Protein AF-0000000084754420 (afdb_homodimer)

Organism: Allomuricauda ruestringensis (strain DSM 13258 / CIP 107369 / LMG 19739 / B1) (NCBI:txid886377)

InterPro domains:
  IPR006660 Arsenate reductase-like [PS51353] (10-131)
  IPR036249 Thioredoxin-like superfamily [SSF52833] (11-112)

Nearest PDB structures (foldseek):
  3f0i-assembly2_B  TM=8.422E-01  e=2.742E-07  Vibrio cholerae
  3rdw-assembly2_B  TM=8.468E-01  e=1.354E-06  Yersinia pestis CO92
  1sd8-assembly1_A  TM=8.462E-01  e=4.485E-06  Escherichia coli
  6gho-assembly1_A  TM=7.754E-01  e=9.325E-06  Bacillus subtilis subsp. subtilis str. 168
  7f75-assembly1_G  TM=7.991E-01  e=1.390E-05  Bacillus subtilis

Sequence (262 aa):
MGVISTNKREIKLFYNAETSVGMQTLAYLKASKKKILDVDLSKTKVTGTQWTELAKRLEKPIKELINIEHPDFMKEYGKTHDLHGDEDWLKVLVNNPKVVTQPILVNGDKVIQIDTPSRVMSFLEEEEDQNMGVISTNKREIKLFYNAETSVGMQTLAYLKASKKKILDVDLSKTKVTGTQWTELAKRLEKPIKELINIEHPDFMKEYGKTHDLHGDEDWLKVLVNNPKVVTQPILVNGDKVIQIDTPSRVMSFLEEEEDQN

Secondary structure (DSSP, 8-state):
--SS---TTEEEEEE-TTSHHHHHHHHHHHHTT-EEEEEETTT----HHHHHHHHHHHT--GGGGB-TTSHHHHHHH-TT----SHHHHHHHHHH-GGGBSS-EEEETTEEEE-SSHHHHHHHHHHHHHH-/--SS---TTEEEEEE-TTSHHHHHHHHHHHHTT-EEEEEETTT----HHHHHHHHHHHT--GGGGB-TTSHHHHHHH-TT----SHHHHHHHHHH-GGGBSS-EEEETTEEEE-SSHHHHHHHHHHHHHH-

pLDDT: mean 92.89, std 7.42, range [57.25, 98.81]

Foldseek 3Di:
DAPDDADQQEKEKEAAPVDPQRVLLVVVVVVLVGHYHYDHLQPDFDALSNLVVLCVLAVHQLQLQFQCPPPVNCVVQNPPGPQDDSVSSSVCCRVRVNRGDFMWMDRPSDIDGGPHSVVSVVVSVVSVVVD/DAPDDADLQEKEKEAAPVDPQRVLLVVVVVVLVGHYHYDHLQPDFDALSNLVVLCVLAVHQLQLQFQCPPPVNCVVQNPPGPQDDSVSSSVCCRVRVNRGDFMWMDRHSDIDGGPHSVVSVVVSVVSVVVD

Radius of gyration: 18.5 Å; Cα contacts (8 Å, |Δi|>4): 438; chains: 2; bounding box: 47×47×41 Å

Structure (mmCIF, N/CA/C/O backbone):
data_AF-0000000084754420-model_v1
#
loop_
_entity.id
_entity.type
_entity.pdbx_description
1 polymer 'Arsenate reductase like protein'
#
loop_
_atom_site.group_PDB
_atom_site.id
_atom_site.type_symbol
_atom_site.label_atom_id
_atom_site.label_alt_id
_atom_site.label_comp_id
_atom_site.label_asym_id
_atom_site.label_entity_id
_atom_site.label_seq_id
_atom_site.pdbx_PDB_ins_code
_atom_site.Cartn_x
_atom_site.Cartn_y
_atom_site.Cartn_z
_atom_site.occupancy
_atom_site.B_iso_or_equiv
_atom_site.auth_seq_id
_atom_site.auth_comp_id
_atom_site.auth_asym_id
_atom_site.auth_atom_id
_atom_site.pdbx_PDB_model_num
ATOM 1 N N . MET A 1 1 ? -14.797 23.531 -6.527 1 57.25 1 MET A N 1
ATOM 2 C CA . MET A 1 1 ? -13.727 23.688 -5.555 1 57.25 1 MET A CA 1
ATOM 3 C C . MET A 1 1 ? -13.734 22.547 -4.543 1 57.25 1 MET A C 1
ATOM 5 O O . MET A 1 1 ? -14.797 22.016 -4.211 1 57.25 1 MET A O 1
ATOM 9 N N . GLY A 1 2 ? -12.688 21.719 -4.387 1 66.25 2 GLY A N 1
ATOM 10 C CA . GLY A 1 2 ? -12.742 20.609 -3.463 1 66.25 2 GLY A CA 1
ATOM 11 C C . GLY A 1 2 ? -12.938 21.031 -2.02 1 66.25 2 GLY A C 1
ATOM 12 O O . GLY A 1 2 ? -12.805 22.219 -1.692 1 66.25 2 GLY A O 1
ATOM 13 N N . VAL A 1 3 ? -13.617 20.188 -1.189 1 84.56 3 VAL A N 1
ATOM 14 C CA . VAL A 1 3 ? -13.945 20.484 0.203 1 84.56 3 VAL A CA 1
ATOM 15 C C . VAL A 1 3 ? -12.672 20.422 1.054 1 84.56 3 VAL A C 1
ATOM 17 O O . VAL A 1 3 ? -12.648 20.938 2.174 1 84.56 3 VAL A O 1
ATOM 20 N N . ILE A 1 4 ? -11.602 19.828 0.488 1 86.56 4 ILE A N 1
ATOM 21 C CA . ILE A 1 4 ? -10.328 19.812 1.196 1 86.56 4 ILE A CA 1
ATOM 22 C C . ILE A 1 4 ? -9.5 21.031 0.788 1 86.56 4 ILE A C 1
ATOM 24 O O . ILE A 1 4 ? -9.219 21.234 -0.397 1 86.56 4 ILE A O 1
ATOM 28 N N . SER A 1 5 ? -9.188 21.891 1.741 1 85.75 5 SER A N 1
ATOM 29 C CA . SER A 1 5 ? -8.367 23.062 1.44 1 85.75 5 SER A CA 1
ATOM 30 C C . SER A 1 5 ? -6.961 22.641 1.014 1 85.75 5 SER A C 1
ATOM 32 O O . SER A 1 5 ? -6.281 21.906 1.723 1 85.75 5 SER A O 1
ATOM 34 N N . THR A 1 6 ? -6.629 23.062 -0.201 1 83.44 6 THR A N 1
ATOM 35 C CA . THR A 1 6 ? -5.301 22.703 -0.684 1 83.44 6 THR A CA 1
ATOM 36 C C . THR A 1 6 ? -4.469 23.953 -0.958 1 83.44 6 THR A C 1
ATOM 38 O O . THR A 1 6 ? -5.012 25 -1.315 1 83.44 6 THR A O 1
ATOM 41 N N . ASN A 1 7 ? -3.238 23.938 -0.479 1 79.31 7 ASN A N 1
ATOM 42 C CA . ASN A 1 7 ? -2.205 24.938 -0.731 1 79.31 7 ASN A CA 1
ATOM 43 C C . ASN A 1 7 ? -0.89 24.281 -1.154 1 79.31 7 ASN A C 1
ATOM 45 O O . ASN A 1 7 ? -0.451 23.312 -0.544 1 79.31 7 ASN A O 1
ATOM 49 N N . LYS A 1 8 ? -0.282 24.734 -2.209 1 79.62 8 LYS A N 1
ATOM 50 C CA . LYS A 1 8 ? 0.945 24.141 -2.721 1 79.62 8 LYS A CA 1
ATOM 51 C C . LYS A 1 8 ? 2.094 24.297 -1.731 1 79.62 8 LYS A C 1
ATOM 53 O O . LYS A 1 8 ? 3.084 23.562 -1.792 1 79.62 8 LYS A O 1
ATOM 58 N N . ARG A 1 9 ? 1.941 25.109 -0.773 1 84.56 9 ARG A N 1
ATOM 59 C CA . ARG A 1 9 ? 3.027 25.406 0.159 1 84.56 9 ARG A CA 1
ATOM 60 C C . ARG A 1 9 ? 2.902 24.562 1.423 1 84.56 9 ARG A C 1
ATOM 62 O O . ARG A 1 9 ? 3.76 24.625 2.307 1 84.56 9 ARG A O 1
ATOM 69 N N . GLU A 1 10 ? 1.79 23.766 1.444 1 92.44 10 GLU A N 1
ATOM 70 C CA . GLU A 1 10 ? 1.538 22.922 2.607 1 92.44 10 GLU A CA 1
ATOM 71 C C . GLU A 1 10 ? 1.174 21.5 2.189 1 92.44 10 GLU A C 1
ATOM 73 O O . GLU A 1 10 ? 0.543 21.297 1.15 1 92.44 10 GLU A O 1
ATOM 78 N N . ILE A 1 11 ? 1.601 20.609 3.002 1 95.38 11 ILE A N 1
ATOM 79 C CA . ILE A 1 11 ? 1.24 19.219 2.793 1 95.38 11 ILE A CA 1
ATOM 80 C C . ILE A 1 11 ? 0.234 18.781 3.855 1 95.38 11 ILE A C 1
ATOM 82 O O . ILE A 1 11 ? 0.465 18.953 5.051 1 95.38 11 ILE A O 1
ATOM 86 N N . LYS A 1 12 ? -0.885 18.297 3.436 1 96.81 12 LYS A N 1
ATOM 87 C CA . LYS A 1 12 ? -1.846 17.703 4.355 1 96.81 12 LYS A CA 1
ATOM 88 C C . LYS A 1 12 ? -1.672 16.188 4.426 1 96.81 12 LYS A C 1
ATOM 90 O O . LYS A 1 12 ? -1.541 15.516 3.395 1 96.81 1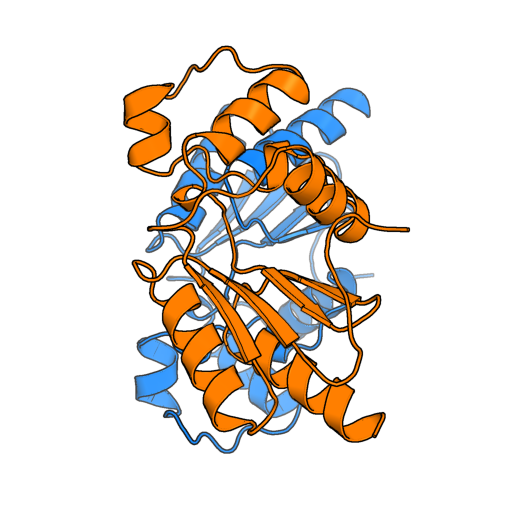2 LYS A O 1
ATOM 95 N N . LEU A 1 13 ? -1.636 15.648 5.672 1 97.94 13 LEU A N 1
ATOM 96 C CA . LEU A 1 13 ? -1.43 14.219 5.891 1 97.94 13 LEU A CA 1
ATOM 97 C C . LEU A 1 13 ? -2.576 13.625 6.699 1 97.94 13 LEU A C 1
ATOM 99 O O . LEU A 1 13 ? -2.865 14.086 7.809 1 97.94 13 LEU A O 1
ATOM 103 N N . PHE A 1 14 ? -3.297 12.648 6.152 1 98.75 14 PHE A N 1
ATOM 104 C CA . PHE A 1 14 ? -4.219 11.781 6.887 1 98.75 14 PHE A CA 1
ATOM 105 C C . PHE A 1 14 ? -3.547 10.469 7.258 1 98.75 14 PHE A C 1
ATOM 107 O O . PHE A 1 14 ? -3.139 9.703 6.383 1 98.75 14 PHE A O 1
ATOM 114 N N . TYR A 1 15 ? -3.395 10.203 8.562 1 98.62 15 TYR A N 1
ATOM 115 C CA . TYR A 1 15 ? -2.623 9.031 8.977 1 98.62 15 TYR A CA 1
ATOM 116 C C . TYR A 1 15 ? -3.164 8.453 10.273 1 98.62 15 TYR A C 1
ATOM 118 O O . TYR A 1 15 ? -4.004 9.07 10.938 1 98.62 15 TYR A O 1
ATOM 126 N N . ASN A 1 16 ? -2.809 7.25 10.516 1 98.19 16 ASN A N 1
ATOM 127 C CA . ASN A 1 16 ? -3.117 6.59 11.781 1 98.19 16 ASN A CA 1
ATOM 128 C C . ASN A 1 16 ? -1.89 6.512 12.688 1 98.19 16 ASN A C 1
ATOM 130 O O . ASN A 1 16 ? -0.945 5.773 12.398 1 98.19 16 ASN A O 1
ATOM 134 N N . ALA A 1 17 ? -1.935 7.203 13.773 1 97.94 17 ALA A N 1
ATOM 135 C CA . ALA A 1 17 ? -0.792 7.336 14.672 1 97.94 17 ALA A CA 1
ATOM 136 C C . ALA A 1 17 ? -0.492 6.012 15.375 1 97.94 17 ALA A C 1
ATOM 138 O O . ALA A 1 17 ? 0.559 5.859 16 1 97.94 17 ALA A O 1
ATOM 139 N N . GLU A 1 18 ? -1.382 5.074 15.203 1 97.06 18 GLU A N 1
ATOM 140 C CA . GLU A 1 18 ? -1.181 3.775 15.836 1 97.06 18 GLU A CA 1
ATOM 141 C C . GLU A 1 18 ? -0.391 2.834 14.93 1 97.06 18 GLU A C 1
ATOM 143 O O . GLU A 1 18 ? -0.055 1.718 15.328 1 97.06 18 GLU A O 1
ATOM 148 N N . THR A 1 19 ? -0.053 3.303 13.758 1 94.38 19 THR A N 1
ATOM 149 C CA . THR A 1 19 ? 0.622 2.443 12.797 1 94.38 19 THR A CA 1
ATOM 150 C C . THR A 1 19 ? 2.049 2.926 12.547 1 94.38 19 THR A C 1
ATOM 152 O O . THR A 1 19 ? 2.309 4.129 12.531 1 94.38 19 THR A O 1
ATOM 155 N N . SER A 1 20 ? 2.941 1.962 12.297 1 91.38 20 SER A N 1
ATOM 156 C CA . SER A 1 20 ? 4.34 2.283 12.031 1 91.38 20 SER A CA 1
ATOM 157 C C . SER A 1 20 ? 4.477 3.125 10.766 1 91.38 20 SER A C 1
ATOM 159 O O . SER A 1 20 ? 5.215 4.109 10.75 1 91.38 20 SER A O 1
ATOM 161 N N . VAL A 1 21 ? 3.762 2.773 9.742 1 92.31 21 VAL A N 1
ATOM 162 C CA . VAL A 1 21 ? 3.879 3.488 8.477 1 92.31 21 VAL A CA 1
ATOM 163 C C . VAL A 1 21 ? 3.357 4.914 8.633 1 92.31 21 VAL A C 1
ATOM 165 O O . VAL A 1 21 ? 3.936 5.859 8.094 1 92.31 21 VAL A O 1
ATOM 168 N N . GLY A 1 22 ? 2.234 5.062 9.344 1 96.25 22 GLY A N 1
ATOM 169 C CA . GLY A 1 22 ? 1.717 6.391 9.617 1 96.25 22 GLY A CA 1
ATOM 170 C C . GLY A 1 22 ? 2.707 7.273 10.359 1 96.25 22 GLY A C 1
ATOM 171 O O . GLY A 1 22 ? 2.961 8.406 9.945 1 96.25 22 GLY A O 1
ATOM 172 N N . MET A 1 23 ? 3.299 6.707 11.359 1 96.38 23 MET A N 1
ATOM 173 C CA . MET A 1 23 ? 4.223 7.469 12.195 1 96.38 23 MET A CA 1
ATOM 174 C C . MET A 1 23 ? 5.516 7.77 11.438 1 96.38 23 MET A C 1
ATOM 176 O O . MET A 1 23 ? 6.066 8.867 11.562 1 96.38 23 MET A O 1
ATOM 180 N N . GLN A 1 24 ? 5.965 6.84 10.719 1 94.62 24 GLN A N 1
ATOM 181 C CA . GLN A 1 24 ? 7.16 7.066 9.914 1 94.62 24 GLN A CA 1
ATOM 182 C C . GLN A 1 24 ? 6.914 8.148 8.859 1 94.62 24 GLN A C 1
ATOM 184 O O . GLN A 1 24 ? 7.77 9.008 8.633 1 94.62 24 GLN A O 1
ATOM 189 N N . THR A 1 25 ? 5.793 8.055 8.195 1 96.75 25 THR A N 1
ATOM 190 C CA . THR A 1 25 ? 5.434 9.055 7.199 1 96.75 25 THR A CA 1
ATOM 191 C C . THR A 1 25 ? 5.434 10.453 7.805 1 96.75 25 THR A C 1
ATOM 193 O O . THR A 1 25 ? 6.039 11.375 7.254 1 96.75 25 THR A O 1
ATOM 196 N N . LEU A 1 26 ? 4.793 10.562 8.961 1 96.94 26 LEU A N 1
ATOM 197 C CA . LEU A 1 26 ? 4.75 11.844 9.664 1 96.94 26 LEU A CA 1
ATOM 198 C C . LEU A 1 26 ? 6.16 12.336 9.984 1 96.94 26 LEU A C 1
ATOM 200 O O . LEU A 1 26 ? 6.48 13.508 9.758 1 96.94 26 LEU A O 1
ATOM 204 N N . ALA A 1 27 ? 6.988 11.461 10.492 1 95.56 27 ALA A N 1
ATOM 205 C CA . ALA A 1 27 ? 8.352 11.812 10.883 1 95.56 27 ALA A CA 1
ATOM 206 C C . ALA A 1 27 ? 9.148 12.328 9.68 1 95.56 27 ALA A C 1
ATOM 208 O O . ALA A 1 27 ? 9.844 13.344 9.78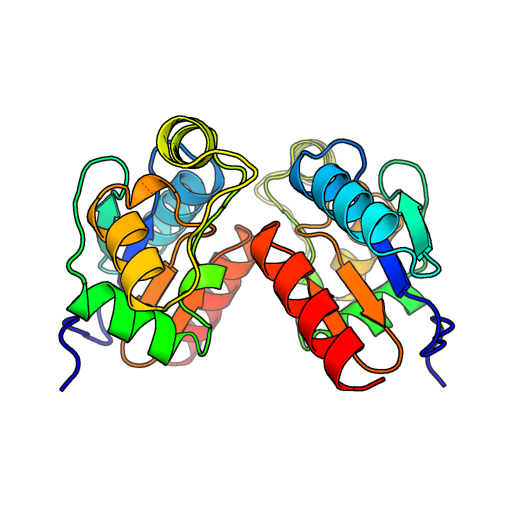1 1 95.56 27 ALA A O 1
ATOM 209 N N . TYR A 1 28 ? 9.023 11.633 8.508 1 94.62 28 TYR A N 1
ATOM 210 C CA . TYR A 1 28 ? 9.742 12.047 7.309 1 94.62 28 TYR A CA 1
ATOM 211 C C . TYR A 1 28 ? 9.273 13.422 6.84 1 94.62 28 TYR A C 1
ATOM 213 O O . TYR A 1 28 ? 10.086 14.258 6.43 1 94.62 28 TYR A O 1
ATOM 221 N N . LEU A 1 29 ? 8.031 13.688 6.887 1 95.69 29 LEU A N 1
ATOM 222 C CA . LEU A 1 29 ? 7.477 14.969 6.453 1 95.69 29 LEU A CA 1
ATOM 223 C C . LEU A 1 29 ? 7.953 16.094 7.363 1 95.69 29 LEU A C 1
ATOM 225 O O . LEU A 1 29 ? 8.344 17.156 6.879 1 95.69 29 LEU A O 1
ATOM 229 N N . LYS A 1 30 ? 7.906 15.836 8.625 1 94.69 30 LYS A N 1
ATOM 230 C CA . LYS A 1 30 ? 8.328 16.844 9.586 1 94.69 30 LYS A CA 1
ATOM 231 C C . LYS A 1 30 ? 9.812 17.156 9.453 1 94.69 30 LYS A C 1
ATOM 233 O O . LYS A 1 30 ? 10.25 18.281 9.68 1 94.69 30 LYS A O 1
ATOM 238 N N . ALA A 1 31 ? 10.57 16.156 9.055 1 92.88 31 ALA A N 1
ATOM 239 C CA . ALA A 1 31 ? 12.008 16.328 8.859 1 92.88 31 ALA A CA 1
ATOM 240 C C . ALA A 1 31 ? 12.289 17.172 7.617 1 92.88 31 ALA A C 1
ATOM 242 O O . ALA A 1 31 ? 13.359 17.766 7.492 1 92.88 31 ALA A O 1
ATOM 243 N N . SER A 1 32 ? 11.445 17.188 6.578 1 90.44 32 SER A N 1
ATOM 244 C CA . SER A 1 32 ? 11.633 17.906 5.32 1 90.44 32 SER A CA 1
ATOM 245 C C . SER A 1 32 ? 11.469 19.406 5.512 1 90.44 32 SER A C 1
ATOM 247 O O . SER A 1 32 ? 11.781 20.188 4.613 1 90.44 32 SER A O 1
ATOM 249 N N . LYS A 1 33 ? 11.016 19.953 6.559 1 82.44 33 LYS A N 1
ATOM 250 C CA . LYS A 1 33 ? 10.828 21.359 6.91 1 82.44 33 LYS A CA 1
ATOM 251 C C . LYS A 1 33 ? 9.688 21.969 6.105 1 82.44 33 LYS A C 1
ATOM 253 O O . LYS A 1 33 ? 9.594 23.203 5.996 1 82.44 33 LYS A O 1
ATOM 258 N N . LYS A 1 34 ? 8.961 21.234 5.488 1 88.69 34 LYS A N 1
ATOM 259 C CA . LYS A 1 34 ? 7.723 21.703 4.879 1 88.69 34 LYS A CA 1
ATOM 260 C C . LYS A 1 34 ? 6.641 21.906 5.934 1 88.69 34 LYS A C 1
ATOM 262 O O . LYS A 1 34 ? 6.695 21.328 7.016 1 88.69 34 LYS A O 1
ATOM 267 N N . LYS A 1 35 ? 5.742 22.859 5.602 1 93.81 35 LYS A N 1
ATOM 268 C CA . LYS A 1 35 ? 4.59 23.016 6.484 1 93.81 35 LYS A CA 1
ATOM 269 C C . LYS A 1 35 ? 3.637 21.828 6.371 1 93.81 35 LYS A C 1
ATOM 271 O O . LYS A 1 35 ? 3.172 21.5 5.281 1 93.81 35 LYS A O 1
ATOM 276 N N . ILE A 1 36 ? 3.357 21.203 7.492 1 95.75 36 ILE A N 1
ATOM 277 C CA . ILE A 1 36 ? 2.545 19.984 7.504 1 95.75 36 ILE A CA 1
ATOM 278 C C . ILE A 1 36 ? 1.269 20.234 8.305 1 95.75 36 ILE A C 1
ATOM 280 O O . ILE A 1 36 ? 1.322 20.719 9.438 1 95.75 36 ILE A O 1
ATOM 284 N N . LEU A 1 37 ? 0.158 19.969 7.754 1 96.38 37 LEU A N 1
ATOM 285 C CA . LEU A 1 37 ? -1.118 19.828 8.445 1 96.38 37 LEU A CA 1
ATOM 286 C C . LEU A 1 37 ? -1.507 18.359 8.578 1 96.38 37 LEU A C 1
ATOM 288 O O . LEU A 1 37 ? -1.91 17.734 7.594 1 96.38 37 LEU A O 1
ATOM 292 N N . ASP A 1 38 ? -1.391 17.781 9.719 1 97.06 38 ASP A N 1
ATOM 293 C CA . ASP A 1 38 ? -1.645 16.344 9.859 1 97.06 38 ASP A CA 1
ATOM 294 C C . ASP A 1 38 ? -2.986 16.094 10.547 1 97.06 38 ASP A C 1
ATOM 296 O O . ASP A 1 38 ? -3.398 16.859 11.422 1 97.06 38 ASP A O 1
ATOM 300 N N . VAL A 1 39 ? -3.666 15.18 10.133 1 98.31 39 VAL A N 1
ATOM 301 C CA . VAL A 1 39 ? -4.918 14.672 10.688 1 98.31 39 VAL A CA 1
ATOM 302 C C . VAL A 1 39 ? -4.73 13.234 11.164 1 98.31 39 VAL A C 1
ATOM 304 O O . VAL A 1 39 ? -4.641 12.312 10.352 1 98.31 39 VAL A O 1
ATOM 307 N N . ASP A 1 40 ? -4.738 13.07 12.5 1 98.69 40 ASP A N 1
ATOM 308 C CA . ASP A 1 40 ? -4.637 11.742 13.094 1 98.69 40 ASP A CA 1
ATOM 309 C C . ASP A 1 40 ? -5.98 11.016 13.062 1 98.69 40 ASP A C 1
ATOM 311 O O . ASP A 1 40 ? -6.879 11.328 13.852 1 98.69 40 ASP A O 1
ATOM 315 N N . LEU A 1 41 ? -6.02 10.023 12.281 1 98.81 41 LEU A N 1
ATOM 316 C CA . LEU A 1 41 ? -7.285 9.352 12.008 1 98.81 41 LEU A CA 1
ATOM 317 C C . LEU A 1 41 ? -7.688 8.461 13.18 1 98.81 41 LEU A C 1
ATOM 319 O O . LEU A 1 41 ? -8.828 8 13.258 1 98.81 41 LEU A O 1
ATOM 323 N N . SER A 1 42 ? -6.73 8.234 14.062 1 98.25 42 SER A N 1
ATOM 324 C CA . SER A 1 42 ? -7.074 7.477 15.258 1 98.25 42 SER A CA 1
ATOM 325 C C . SER A 1 42 ? -7.852 8.336 16.25 1 98.25 42 SER A C 1
ATOM 327 O O . SER A 1 42 ? -8.453 7.809 17.188 1 98.25 42 SER A O 1
ATOM 329 N N . LYS A 1 43 ? -7.902 9.633 15.992 1 97.94 43 LYS A N 1
ATOM 330 C CA . LYS A 1 43 ? -8.492 10.531 16.984 1 97.94 43 LYS A CA 1
ATOM 331 C C . LYS A 1 43 ? -9.469 11.508 16.328 1 97.94 43 LYS A C 1
ATOM 333 O O . LYS A 1 43 ? -10.203 12.219 17.031 1 97.94 43 LYS A O 1
ATOM 338 N N . THR A 1 44 ? -9.406 11.578 15.039 1 98.19 44 THR A N 1
ATOM 339 C CA . THR A 1 44 ? -10.141 12.641 14.359 1 98.19 44 THR A CA 1
ATOM 340 C C . THR A 1 44 ? -11.07 12.055 13.297 1 98.19 44 THR A C 1
ATOM 342 O O . THR A 1 44 ? -10.672 11.18 12.531 1 98.19 44 THR A O 1
ATOM 345 N N . LYS A 1 45 ? -12.312 12.57 13.25 1 98.12 45 LYS A N 1
ATOM 346 C CA . LYS A 1 45 ? -13.25 12.188 12.195 1 98.12 45 LYS A CA 1
ATOM 347 C C . LYS A 1 45 ? -13 12.992 10.93 1 98.12 45 LYS A C 1
ATOM 349 O O . LYS A 1 45 ? -12.484 14.109 10.984 1 98.12 45 LYS A O 1
ATOM 354 N N . VAL A 1 46 ? -13.312 12.5 9.844 1 98.31 46 VAL A N 1
ATOM 355 C CA . VAL A 1 46 ? -13.289 13.117 8.523 1 98.31 46 VAL A CA 1
ATOM 356 C C . VAL A 1 46 ? -14.672 13.016 7.879 1 98.31 46 VAL A C 1
ATOM 358 O O . VAL A 1 46 ? -15.336 11.977 7.98 1 98.31 46 VAL A O 1
ATOM 361 N N . THR A 1 47 ? -15.078 14.086 7.211 1 97.81 47 THR A N 1
ATOM 362 C CA . THR A 1 47 ? -16.438 14.102 6.699 1 97.81 47 THR A CA 1
ATOM 363 C C . THR A 1 47 ? -16.578 13.203 5.473 1 97.81 47 THR A C 1
ATOM 365 O O . THR A 1 47 ? -15.578 12.914 4.801 1 97.81 47 THR A O 1
ATOM 368 N N . GLY A 1 48 ? -17.844 12.812 5.191 1 98 48 GLY A N 1
ATOM 369 C CA . GLY A 1 48 ? -18.125 12.031 3.996 1 98 48 GLY A CA 1
ATOM 370 C C . GLY A 1 48 ? -17.688 12.727 2.721 1 98 48 GLY A C 1
ATOM 371 O O . GLY A 1 48 ? -17.156 12.086 1.81 1 98 48 GLY A O 1
ATOM 372 N N . THR A 1 49 ? -17.938 14.023 2.689 1 97.88 49 THR A N 1
ATOM 373 C CA . THR A 1 49 ? -17.562 14.805 1.514 1 97.88 49 THR A CA 1
ATOM 374 C C . THR A 1 49 ? -16.047 14.797 1.307 1 97.88 49 THR A C 1
ATOM 376 O O . THR A 1 49 ? -15.578 14.656 0.178 1 97.88 49 THR A O 1
ATOM 379 N N . GLN A 1 50 ? -15.297 14.914 2.387 1 97.88 50 GLN A N 1
ATOM 380 C CA . GLN A 1 50 ? -13.844 14.891 2.297 1 97.88 50 GLN A CA 1
ATOM 381 C C . GLN A 1 50 ? -13.352 13.523 1.834 1 97.88 50 GLN A C 1
ATOM 383 O O . GLN A 1 50 ? -12.461 13.438 0.981 1 97.88 50 GLN A O 1
ATOM 388 N N . TRP A 1 51 ? -13.906 12.422 2.346 1 98.5 51 TRP A N 1
ATOM 389 C CA . TRP A 1 51 ? -13.523 11.07 1.936 1 98.5 51 TRP A CA 1
ATOM 390 C C . TRP A 1 51 ? -13.836 10.844 0.46 1 98.5 51 TRP A C 1
ATOM 392 O O . TRP A 1 51 ? -13.047 10.227 -0.258 1 98.5 51 TRP A O 1
ATOM 402 N N . THR A 1 52 ? -15.008 11.344 0.064 1 98.12 52 THR A N 1
ATOM 403 C CA . THR A 1 52 ? -15.391 11.219 -1.339 1 98.12 52 THR A CA 1
ATOM 404 C C . THR A 1 52 ? -14.383 11.93 -2.236 1 98.12 52 THR A C 1
ATOM 406 O O . THR A 1 52 ? -13.977 11.383 -3.266 1 98.12 52 THR A O 1
ATOM 409 N N . GLU A 1 53 ? -13.984 13.055 -1.85 1 97.94 53 GLU A N 1
ATOM 410 C CA . GLU A 1 53 ? -13 13.812 -2.619 1 97.94 53 GLU A CA 1
ATOM 411 C C . GLU A 1 53 ? -11.656 13.094 -2.658 1 97.94 53 GLU A C 1
ATOM 413 O O . GLU A 1 53 ? -11.023 13 -3.713 1 97.94 53 GLU A O 1
ATOM 418 N N . LEU A 1 54 ? -11.195 12.586 -1.488 1 98.12 54 LEU A N 1
ATOM 419 C CA . LEU A 1 54 ? -9.93 11.859 -1.429 1 98.12 54 LEU A CA 1
ATOM 420 C C . LEU A 1 54 ? -9.953 10.648 -2.352 1 98.12 54 LEU A C 1
ATOM 422 O O . LEU A 1 54 ? -9.008 10.422 -3.105 1 98.12 54 LEU A O 1
ATOM 426 N N . ALA A 1 55 ? -11.047 9.906 -2.303 1 97.62 55 ALA A N 1
ATOM 427 C CA . ALA A 1 55 ? -11.188 8.727 -3.148 1 97.62 55 ALA A CA 1
ATOM 428 C C . ALA A 1 55 ? -11.125 9.094 -4.629 1 97.62 55 ALA A C 1
ATOM 430 O O . ALA A 1 55 ? -10.438 8.445 -5.41 1 97.62 55 ALA A O 1
ATOM 431 N N . LYS A 1 56 ? -11.859 10.141 -4.984 1 97.5 56 LYS A N 1
ATOM 432 C CA . LYS A 1 56 ? -11.891 10.609 -6.367 1 97.5 56 LYS A CA 1
ATOM 433 C C . LYS A 1 56 ? -10.5 11.023 -6.844 1 97.5 56 LYS A C 1
ATOM 435 O O . LYS A 1 56 ? -10.07 10.633 -7.934 1 97.5 56 LYS A O 1
ATOM 440 N N . ARG A 1 57 ? -9.781 11.75 -6.055 1 97.06 57 ARG A N 1
ATOM 441 C CA . ARG A 1 57 ? -8.469 12.266 -6.426 1 97.06 57 ARG A CA 1
ATOM 442 C C . ARG A 1 57 ? -7.438 11.141 -6.477 1 97.06 57 ARG A C 1
ATOM 444 O O . ARG A 1 57 ? -6.457 11.227 -7.219 1 97.06 57 ARG A O 1
ATOM 451 N N . LEU A 1 58 ? -7.668 10.094 -5.719 1 96.88 58 LEU A N 1
ATOM 452 C CA . LEU A 1 58 ? -6.809 8.914 -5.754 1 96.88 58 LEU A CA 1
ATOM 453 C C . LEU A 1 58 ? -7.188 7.996 -6.914 1 96.88 58 LEU A C 1
ATOM 455 O O . LEU A 1 58 ? -6.465 7.047 -7.219 1 96.88 58 LEU A O 1
ATOM 459 N N . GLU A 1 59 ? -8.359 8.273 -7.512 1 95.56 59 GLU A N 1
ATOM 460 C CA . GLU A 1 59 ? -8.914 7.43 -8.562 1 95.56 59 GLU A CA 1
ATOM 461 C C . GLU A 1 59 ? -9.109 5.996 -8.078 1 95.56 59 GLU A C 1
ATOM 463 O O . GLU A 1 59 ? -8.719 5.047 -8.766 1 95.56 59 GLU A O 1
ATOM 468 N N . LYS A 1 60 ? -9.695 5.852 -6.941 1 94.81 60 LYS A N 1
ATOM 469 C CA . LYS A 1 60 ? -10 4.562 -6.324 1 94.81 60 LYS A CA 1
ATOM 470 C C . LYS A 1 60 ? -11.445 4.504 -5.852 1 94.81 60 LYS A C 1
ATOM 472 O O . LYS A 1 60 ? -11.984 5.504 -5.367 1 94.81 60 LYS A O 1
ATOM 477 N N . PRO A 1 61 ? -12.031 3.273 -5.977 1 94.88 61 PRO A N 1
ATOM 478 C CA . PRO A 1 61 ? -13.305 3.125 -5.266 1 94.88 61 PRO A CA 1
ATOM 479 C C . PRO A 1 61 ? -13.164 3.299 -3.756 1 94.88 61 PRO A C 1
ATOM 481 O O . PRO A 1 61 ? -12.117 2.965 -3.189 1 94.88 61 PRO A O 1
ATOM 484 N N . ILE A 1 62 ? -14.156 3.789 -3.139 1 96.75 62 ILE A N 1
ATOM 485 C CA . ILE A 1 62 ? -14.133 4.086 -1.71 1 96.75 62 ILE A CA 1
ATOM 486 C C . ILE A 1 62 ? -13.742 2.83 -0.93 1 96.75 62 ILE A C 1
ATOM 488 O O . ILE A 1 62 ? -12.969 2.898 0.024 1 96.75 62 ILE A O 1
ATOM 492 N N . LYS A 1 63 ? -14.234 1.708 -1.346 1 95 63 LYS A N 1
ATOM 493 C CA . LYS A 1 63 ? -13.992 0.448 -0.648 1 95 63 LYS A CA 1
ATOM 494 C C . LYS A 1 63 ? -12.5 0.132 -0.589 1 95 63 LYS A C 1
ATOM 496 O O . LYS A 1 63 ? -12.023 -0.476 0.373 1 95 63 LYS A O 1
ATOM 501 N N . GLU A 1 64 ? -11.766 0.614 -1.521 1 95.12 64 GLU A N 1
ATOM 502 C CA . GLU A 1 64 ? -10.344 0.292 -1.61 1 95.12 64 GLU A CA 1
ATOM 503 C C . GLU A 1 64 ? -9.523 1.146 -0.648 1 95.12 64 GLU A C 1
ATOM 505 O O . GLU A 1 64 ? -8.336 0.9 -0.456 1 95.12 64 GLU A O 1
ATOM 510 N N . LEU A 1 65 ? -10.156 2.107 0.027 1 97.38 65 LEU A N 1
ATOM 511 C CA . LEU A 1 65 ? -9.477 2.9 1.045 1 97.38 65 LEU A CA 1
ATOM 512 C C . LEU A 1 65 ? -9.547 2.215 2.404 1 97.38 65 LEU A C 1
ATOM 514 O O . LEU A 1 65 ? -8.898 2.65 3.357 1 97.38 65 LEU A O 1
ATOM 518 N N . ILE A 1 66 ? -10.258 1.117 2.428 1 96.69 66 ILE A N 1
ATOM 519 C CA . ILE A 1 66 ? -10.578 0.522 3.721 1 96.69 66 ILE A CA 1
ATOM 520 C C . ILE A 1 66 ? -9.844 -0.81 3.871 1 96.69 66 ILE A C 1
ATOM 522 O O . ILE A 1 66 ? -9.859 -1.639 2.957 1 96.69 66 ILE A O 1
ATOM 526 N N . ASN A 1 67 ? -9.172 -0.967 4.973 1 95.81 67 ASN A N 1
ATOM 527 C CA . ASN A 1 67 ? -8.625 -2.26 5.371 1 95.81 67 ASN A CA 1
ATOM 528 C C . ASN A 1 67 ? -9.695 -3.143 6.016 1 95.81 67 ASN A C 1
ATOM 530 O O . ASN A 1 67 ? -9.922 -3.066 7.223 1 95.81 67 ASN A O 1
ATOM 534 N N . ILE A 1 68 ? -10.312 -4.023 5.27 1 93.88 68 ILE A N 1
ATOM 535 C CA . ILE A 1 68 ? -11.453 -4.793 5.754 1 93.88 68 ILE A CA 1
ATOM 536 C C . ILE A 1 68 ? -10.961 -5.914 6.672 1 93.88 68 ILE A C 1
ATOM 538 O O . ILE A 1 68 ? -11.773 -6.625 7.277 1 93.88 68 ILE A O 1
ATOM 542 N N . GLU A 1 69 ? -9.664 -6.082 6.848 1 92.81 69 GLU A N 1
ATOM 543 C CA . GLU A 1 69 ? -9.109 -7.043 7.797 1 92.81 69 GLU A CA 1
ATOM 544 C C . GLU A 1 69 ? -8.672 -6.352 9.086 1 92.81 69 GLU A C 1
ATOM 546 O O . GLU A 1 69 ? -8.172 -7.004 10.008 1 92.81 69 GLU A O 1
ATOM 551 N N . HIS A 1 70 ? -8.758 -5.074 9.07 1 94.25 70 HIS A N 1
ATOM 552 C CA . HIS A 1 70 ? -8.438 -4.355 10.305 1 94.25 70 HIS A CA 1
ATOM 553 C C . HIS A 1 70 ? -9.242 -4.898 11.477 1 94.25 70 HIS A C 1
ATOM 555 O O . HIS A 1 70 ? -10.445 -5.156 11.352 1 94.25 70 HIS A O 1
ATOM 561 N N . PRO A 1 71 ? -8.656 -5.031 12.625 1 94.62 71 PRO A N 1
ATOM 562 C CA . PRO A 1 71 ? -9.383 -5.559 13.781 1 94.62 71 PRO A CA 1
ATOM 563 C C . PRO A 1 71 ? -10.641 -4.758 14.102 1 94.62 71 PRO A C 1
ATOM 565 O O . PRO A 1 71 ? -11.695 -5.336 14.398 1 94.62 71 PRO A O 1
ATOM 568 N N . ASP A 1 72 ? -10.531 -3.416 13.969 1 96.06 72 ASP A N 1
ATOM 569 C CA . ASP A 1 72 ? -11.68 -2.57 14.281 1 96.06 72 ASP A CA 1
ATOM 570 C C . ASP A 1 72 ? -12.797 -2.762 13.258 1 96.06 72 ASP A C 1
ATOM 572 O O . ASP A 1 72 ? -13.977 -2.727 13.609 1 96.06 72 ASP A O 1
ATOM 576 N N . PHE A 1 73 ? -12.453 -2.957 12.023 1 96.88 73 PHE A N 1
ATOM 577 C CA . PHE A 1 73 ? -13.453 -3.248 11 1 96.88 73 PHE A CA 1
ATOM 578 C C . PHE A 1 73 ? -14.133 -4.586 11.266 1 96.88 73 PHE A C 1
ATOM 580 O O . PHE A 1 73 ? -15.367 -4.676 11.266 1 96.88 73 PHE A O 1
ATOM 587 N N . MET A 1 74 ? -13.312 -5.531 11.523 1 94.12 74 MET A N 1
ATOM 588 C CA . MET A 1 74 ? -13.82 -6.883 11.734 1 94.12 74 MET A CA 1
ATOM 589 C C . MET A 1 74 ? -14.75 -6.93 12.938 1 94.12 74 MET A C 1
ATOM 591 O O . MET A 1 74 ? -15.773 -7.621 12.914 1 94.12 74 MET A O 1
ATOM 595 N N . LYS A 1 75 ? -14.398 -6.246 13.992 1 95.81 75 LYS A N 1
ATOM 596 C CA . LYS A 1 75 ? -15.203 -6.211 15.211 1 95.81 75 LYS A CA 1
ATOM 597 C C . LYS A 1 75 ? -16.578 -5.621 14.938 1 95.81 75 LYS A C 1
ATOM 599 O O . LYS A 1 75 ? -17.594 -6.137 15.414 1 95.81 75 LYS A O 1
ATOM 604 N N . GLU A 1 76 ? -16.578 -4.617 14.102 1 95.25 76 GLU A N 1
ATOM 605 C CA . GLU A 1 76 ? -17.812 -3.861 13.922 1 95.25 76 GLU A CA 1
ATOM 606 C C . GLU A 1 76 ? -18.672 -4.461 12.812 1 95.25 76 GLU A C 1
ATOM 608 O O . GLU A 1 76 ? -19.906 -4.504 12.914 1 95.25 76 GLU A O 1
ATOM 613 N N . TYR A 1 77 ? -18.016 -4.895 11.758 1 94 77 TYR A N 1
ATOM 614 C CA . TYR A 1 77 ? -18.781 -5.27 10.57 1 94 77 TYR A CA 1
ATOM 615 C C . TYR A 1 77 ? -18.641 -6.758 10.273 1 94 77 TYR A C 1
ATOM 617 O O . TYR A 1 77 ? -19.469 -7.344 9.578 1 94 77 TYR A O 1
ATOM 625 N N . GLY A 1 78 ? -17.578 -7.344 10.703 1 90.19 78 GLY A N 1
ATOM 626 C CA . GLY A 1 78 ? -17.344 -8.766 10.516 1 90.19 78 GLY A CA 1
ATOM 627 C C . GLY A 1 78 ? -16.766 -9.094 9.156 1 90.19 78 GLY A C 1
ATOM 628 O O . GLY A 1 78 ? -16.703 -8.234 8.273 1 90.19 78 GLY A O 1
ATOM 629 N N . LYS A 1 79 ? -16.391 -10.375 8.984 1 82.88 79 LYS A N 1
ATOM 630 C CA . LYS A 1 79 ? -15.75 -10.883 7.777 1 82.88 79 LYS A CA 1
ATOM 631 C C . LYS A 1 79 ? -16.75 -10.961 6.621 1 82.88 79 LYS A C 1
ATOM 633 O O . LYS A 1 79 ? -16.375 -10.758 5.461 1 82.88 79 LYS A O 1
ATOM 638 N N . THR A 1 80 ? -17.891 -11.242 6.949 1 83.19 80 THR A N 1
ATOM 639 C CA . THR A 1 80 ? -18.953 -11.414 5.961 1 83.19 80 THR A CA 1
ATOM 640 C C . THR A 1 80 ? -19.891 -10.211 5.957 1 83.19 80 THR A C 1
ATOM 642 O O . THR A 1 80 ? -21.109 -10.367 5.949 1 83.19 80 THR A O 1
ATOM 645 N N . HIS A 1 81 ? -19.219 -9.102 5.977 1 84.44 81 HIS A N 1
ATOM 646 C CA . HIS A 1 81 ? -20.031 -7.891 6 1 84.44 81 HIS A CA 1
ATOM 647 C C . HIS A 1 81 ? -20.906 -7.789 4.762 1 84.44 81 HIS A C 1
ATOM 649 O O . HIS A 1 81 ? -20.625 -8.406 3.734 1 84.44 81 HIS A O 1
ATOM 655 N N . ASP A 1 82 ? -22.047 -7.012 4.957 1 87.56 82 ASP A N 1
ATOM 656 C CA . ASP A 1 82 ? -23.016 -6.812 3.883 1 87.56 82 ASP A CA 1
ATOM 657 C C . ASP A 1 82 ? -22.922 -5.391 3.326 1 87.56 82 ASP A C 1
ATOM 659 O O . ASP A 1 82 ? -23.953 -4.738 3.113 1 87.56 82 ASP A O 1
ATOM 663 N N . LEU A 1 83 ? -21.766 -4.914 3.18 1 91.06 83 LEU A N 1
ATOM 664 C CA . LEU A 1 83 ? -21.547 -3.57 2.654 1 91.06 83 LEU A CA 1
ATOM 665 C C . LEU A 1 83 ? -21.453 -3.59 1.132 1 91.06 83 LEU A C 1
ATOM 667 O O . LEU A 1 83 ? -20.625 -4.305 0.563 1 91.06 83 LEU A O 1
ATOM 671 N N . HIS A 1 84 ? -22.219 -2.85 0.404 1 86 84 HIS A N 1
ATOM 672 C CA . HIS A 1 84 ? -22.266 -3.018 -1.044 1 86 84 HIS A CA 1
ATOM 673 C C . HIS A 1 84 ? -22.078 -1.686 -1.76 1 86 84 HIS A C 1
ATOM 675 O O . HIS A 1 84 ? -21.422 -1.628 -2.803 1 86 84 HIS A O 1
ATOM 681 N N . GLY A 1 85 ? -22.547 -0.608 -1.296 1 90.06 85 GLY A N 1
ATOM 682 C CA . GLY A 1 85 ? -22.5 0.647 -2.029 1 90.06 85 GLY A CA 1
ATOM 683 C C . GLY A 1 85 ? -21.578 1.672 -1.396 1 90.06 85 GLY A C 1
ATOM 684 O O . GLY A 1 85 ? -21.141 1.502 -0.257 1 90.06 85 GLY A O 1
ATOM 685 N N . ASP A 1 86 ? -21.281 2.639 -2.277 1 94.94 86 ASP A N 1
ATOM 686 C CA . ASP A 1 86 ? -20.391 3.715 -1.84 1 94.94 86 ASP A CA 1
ATOM 687 C C . ASP A 1 86 ? -20.875 4.324 -0.528 1 94.94 86 ASP A C 1
ATOM 689 O O . ASP A 1 86 ? -20.078 4.688 0.332 1 94.94 86 ASP A O 1
ATOM 693 N N . GLU A 1 87 ? -22.156 4.406 -0.409 1 96.75 87 GLU A N 1
ATOM 694 C CA . GLU A 1 87 ? -22.703 5.012 0.798 1 96.75 87 GLU A CA 1
ATOM 695 C C . GLU A 1 87 ? -22.375 4.188 2.035 1 96.75 87 GLU A C 1
ATOM 697 O O . GLU A 1 87 ? -22.062 4.738 3.096 1 96.75 87 GLU A O 1
ATOM 702 N N . ASP A 1 88 ? -22.469 2.893 1.947 1 97.19 88 ASP A N 1
ATOM 703 C CA . ASP A 1 88 ? -22.109 2.014 3.057 1 97.19 88 ASP A CA 1
ATOM 704 C C . ASP A 1 88 ? -20.641 2.178 3.439 1 97.19 88 ASP A C 1
ATOM 706 O O . ASP A 1 88 ? -20.312 2.32 4.621 1 97.19 88 ASP A O 1
ATOM 710 N N . TRP A 1 89 ? -19.812 2.217 2.449 1 97 89 TRP A N 1
ATOM 711 C CA . TRP A 1 89 ? -18.375 2.318 2.691 1 97 89 TRP A CA 1
ATOM 712 C C . TRP A 1 89 ? -18.016 3.689 3.254 1 97 89 TRP A C 1
ATOM 714 O O . TRP A 1 89 ? -17.125 3.805 4.098 1 97 89 TRP A O 1
ATOM 724 N N . LEU A 1 90 ? -18.734 4.684 2.756 1 98.12 90 LEU A N 1
ATOM 725 C CA . LEU A 1 90 ? -18.5 6.023 3.281 1 98.12 90 LEU A CA 1
ATOM 726 C C . LEU A 1 90 ? -18.844 6.09 4.77 1 98.12 90 LEU A C 1
ATOM 728 O O . LEU A 1 90 ? -18.109 6.715 5.543 1 98.12 90 LEU A O 1
ATOM 732 N N . LYS A 1 91 ? -19.875 5.445 5.18 1 97.56 91 LYS A N 1
ATOM 733 C CA . LYS A 1 91 ? -20.25 5.414 6.59 1 97.56 91 LYS A CA 1
ATOM 734 C C . LYS A 1 91 ? -19.172 4.758 7.434 1 97.56 91 LYS A C 1
ATOM 736 O O . LYS A 1 91 ? -18.891 5.207 8.547 1 97.56 91 LYS A O 1
ATOM 741 N N . VAL A 1 92 ? -18.594 3.727 6.957 1 97.75 92 VAL A N 1
ATOM 742 C CA . VAL A 1 92 ? -17.5 3.053 7.656 1 97.75 92 VAL A CA 1
ATOM 743 C C . VAL A 1 92 ? -16.375 4.039 7.914 1 97.75 92 VAL A C 1
ATOM 745 O O . VAL A 1 92 ? -15.875 4.148 9.039 1 97.75 92 VAL A O 1
ATOM 748 N N . LEU A 1 93 ? -16.031 4.789 6.875 1 98.44 93 LEU A N 1
ATOM 749 C CA . LEU A 1 93 ? -14.906 5.711 6.965 1 98.44 93 LEU A CA 1
ATOM 750 C C . LEU A 1 93 ? -15.211 6.855 7.926 1 98.44 93 LEU A C 1
ATOM 752 O O . LEU A 1 93 ? -14.344 7.273 8.695 1 98.44 93 LEU A O 1
ATOM 756 N N . VAL A 1 94 ? -16.406 7.379 7.852 1 98.44 94 VAL A N 1
ATOM 757 C CA . VAL A 1 94 ? -16.797 8.5 8.703 1 98.44 94 VAL A CA 1
ATOM 758 C C . VAL A 1 94 ? -16.812 8.062 10.164 1 98.44 94 VAL A C 1
ATOM 760 O O . VAL A 1 94 ? -16.312 8.781 11.039 1 98.44 94 VAL A O 1
ATOM 763 N N . ASN A 1 95 ? -17.219 6.875 10.422 1 97.62 95 ASN A N 1
ATOM 764 C CA . ASN A 1 95 ? -17.391 6.398 11.789 1 97.62 95 ASN A CA 1
ATOM 765 C C . ASN A 1 95 ? -16.078 5.848 12.352 1 97.62 95 ASN A C 1
ATOM 767 O O . ASN A 1 95 ? -15.844 5.918 13.562 1 97.62 95 ASN A O 1
ATOM 771 N N . ASN A 1 96 ? -15.25 5.293 11.516 1 97.81 96 ASN A N 1
ATOM 772 C CA . ASN A 1 96 ? -14 4.652 11.93 1 97.81 96 ASN A CA 1
ATOM 773 C C . ASN A 1 96 ? -12.867 4.953 10.953 1 97.81 96 ASN A C 1
ATOM 775 O O . ASN A 1 96 ? -12.344 4.047 10.297 1 97.81 96 ASN A O 1
ATOM 779 N N . PRO A 1 97 ? -12.414 6.184 10.977 1 98.69 97 PRO A N 1
ATOM 780 C CA . PRO A 1 97 ? -11.414 6.582 9.984 1 98.69 97 PRO A CA 1
ATOM 781 C C . PRO A 1 97 ? -10.086 5.836 10.156 1 98.69 97 PRO A C 1
ATOM 783 O O . PRO A 1 97 ? -9.312 5.715 9.203 1 98.69 97 PRO A O 1
ATOM 786 N N . LYS A 1 98 ? -9.836 5.262 11.328 1 98 98 LYS A N 1
ATOM 787 C CA . LYS A 1 98 ? -8.57 4.59 11.586 1 98 98 LYS A CA 1
ATOM 788 C C . LYS A 1 98 ? -8.445 3.309 10.766 1 98 98 LYS A C 1
ATOM 790 O O . LYS A 1 98 ? -7.371 2.713 10.688 1 98 98 LYS A O 1
ATOM 795 N N . VAL A 1 99 ? -9.508 2.828 10.133 1 97.69 99 VAL A N 1
ATOM 796 C CA . VAL A 1 99 ? -9.477 1.596 9.352 1 97.69 99 VAL A CA 1
ATOM 797 C C . VAL A 1 99 ? -8.906 1.882 7.961 1 97.69 99 VAL A C 1
ATOM 799 O O . VAL A 1 99 ? -8.758 0.968 7.145 1 97.69 99 VAL A O 1
ATOM 802 N N . VAL A 1 100 ? -8.586 3.117 7.633 1 97.88 100 VAL A N 1
ATOM 803 C CA . VAL A 1 100 ? -8 3.475 6.348 1 97.88 100 VAL A CA 1
ATOM 804 C C . VAL A 1 100 ? -6.707 2.693 6.133 1 97.88 100 VAL A C 1
ATOM 806 O O . VAL A 1 100 ? -5.93 2.504 7.066 1 97.88 100 VAL A O 1
ATOM 809 N N . THR A 1 101 ? -6.391 2.293 4.895 1 94.38 101 THR A N 1
ATOM 810 C CA . THR A 1 101 ? -5.301 1.388 4.543 1 94.38 101 THR A CA 1
ATOM 811 C C . THR A 1 101 ? -3.949 2.068 4.738 1 94.38 101 THR A C 1
ATOM 813 O O . THR A 1 101 ? -3.174 1.679 5.617 1 94.38 101 THR A O 1
ATOM 816 N N . GLN A 1 102 ? -3.643 2.977 3.877 1 96.12 102 GLN A N 1
ATOM 817 C CA . GLN A 1 102 ? -2.361 3.676 3.877 1 96.12 102 GLN A CA 1
ATOM 818 C C . GLN A 1 102 ? -2.551 5.168 4.145 1 96.12 102 GLN A C 1
ATOM 820 O O . GLN A 1 102 ? -3.613 5.723 3.865 1 96.12 102 GLN A O 1
ATOM 825 N N . PRO A 1 103 ? -1.483 5.766 4.73 1 97.94 103 PRO A N 1
ATOM 826 C CA . PRO A 1 103 ? -1.565 7.223 4.844 1 97.94 103 PRO A CA 1
ATOM 827 C C . PRO A 1 103 ? -1.814 7.906 3.502 1 97.94 103 PRO A C 1
ATOM 829 O O . PRO A 1 103 ? -1.379 7.406 2.461 1 97.94 103 PRO A O 1
ATOM 832 N N . ILE A 1 104 ? -2.508 9 3.574 1 98.31 104 ILE A N 1
ATOM 833 C CA . ILE A 1 104 ? -2.807 9.766 2.367 1 98.31 104 ILE A CA 1
ATOM 834 C C . ILE A 1 104 ? -2.166 11.148 2.461 1 98.31 104 ILE A C 1
ATOM 836 O O . ILE A 1 104 ? -2.354 11.859 3.451 1 98.31 104 ILE A O 1
ATOM 840 N N . LEU A 1 105 ? -1.403 11.523 1.443 1 97.31 105 LEU A N 1
ATOM 841 C CA . LEU A 1 105 ? -0.78 12.836 1.319 1 97.31 105 LEU A CA 1
ATOM 842 C C . LEU A 1 105 ? -1.503 13.688 0.278 1 97.31 105 LEU A C 1
ATOM 844 O O . LEU A 1 105 ? -1.793 13.211 -0.822 1 97.31 105 LEU A O 1
ATOM 848 N N . VAL A 1 106 ? -1.8 14.93 0.661 1 96.38 106 VAL A N 1
ATOM 849 C CA . VAL A 1 106 ? -2.4 15.898 -0.247 1 96.38 106 VAL A CA 1
ATOM 850 C C . VAL A 1 106 ? -1.486 17.109 -0.384 1 96.38 106 VAL A C 1
ATOM 852 O O . VAL A 1 106 ? -1.164 17.766 0.608 1 96.38 106 VAL A O 1
ATOM 855 N N . ASN A 1 107 ? -1.013 17.375 -1.502 1 94.69 107 ASN A N 1
ATOM 856 C CA . ASN A 1 107 ? -0.216 18.547 -1.846 1 94.69 107 ASN A CA 1
ATOM 857 C C . ASN A 1 107 ? -0.72 19.219 -3.123 1 94.69 107 ASN A C 1
ATOM 859 O O . ASN A 1 107 ? -0.346 18.812 -4.227 1 94.69 107 ASN A O 1
ATOM 863 N N . GLY A 1 108 ? -1.478 20.344 -2.938 1 92 108 GLY A N 1
ATOM 864 C CA . GLY A 1 108 ? -2.143 20.922 -4.094 1 92 108 GLY A CA 1
ATOM 865 C C . GLY A 1 108 ? -3.051 19.938 -4.812 1 92 108 GLY A C 1
ATOM 866 O O . GLY A 1 108 ? -3.945 19.359 -4.203 1 92 108 GLY A O 1
ATOM 867 N N . ASP A 1 109 ? -2.758 19.625 -6.082 1 91.75 109 ASP A N 1
ATOM 868 C CA . ASP A 1 109 ? -3.594 18.734 -6.879 1 91.75 109 ASP A CA 1
ATOM 869 C C . ASP A 1 109 ? -3.115 17.297 -6.773 1 91.75 109 ASP A C 1
ATOM 871 O O . ASP A 1 109 ? -3.811 16.375 -7.203 1 91.75 109 ASP A O 1
ATOM 875 N N . LYS A 1 110 ? -2.049 17.141 -6.152 1 93.5 110 LYS A N 1
ATOM 876 C CA . LYS A 1 110 ? -1.48 15.797 -6.051 1 93.5 110 LYS A CA 1
ATOM 877 C C . LYS A 1 110 ? -1.935 15.094 -4.773 1 93.5 110 LYS A C 1
ATOM 879 O O . LYS A 1 110 ? -1.826 15.656 -3.682 1 93.5 110 LYS A O 1
ATOM 884 N N . VAL A 1 111 ? -2.533 13.938 -4.949 1 96.25 111 VAL A N 1
ATOM 885 C CA . VAL A 1 111 ? -2.955 13.086 -3.84 1 96.25 111 VAL A CA 1
ATOM 886 C C . VAL A 1 111 ? -2.398 11.68 -4.023 1 96.25 111 VAL A C 1
ATOM 888 O O . VAL A 1 111 ? -2.578 11.07 -5.078 1 96.25 111 VAL A O 1
ATOM 891 N N . ILE A 1 112 ? -1.616 11.148 -2.998 1 96.06 112 ILE A N 1
ATOM 892 C CA . ILE A 1 112 ? -1.025 9.82 -3.105 1 96.06 112 ILE A CA 1
ATOM 893 C C . ILE A 1 112 ? -1.164 9.086 -1.776 1 96.06 112 ILE A C 1
ATOM 895 O O . ILE A 1 112 ? -1.312 9.711 -0.724 1 96.06 112 ILE A O 1
ATOM 899 N N . GLN A 1 113 ? -1.224 7.766 -1.824 1 96.69 113 GLN A N 1
ATOM 900 C CA . GLN A 1 113 ? -1.098 6.945 -0.624 1 96.69 113 GLN A CA 1
ATOM 901 C C . GLN A 1 113 ? 0.345 6.496 -0.415 1 96.69 113 GLN A C 1
ATOM 903 O O . GLN A 1 113 ? 1.069 6.25 -1.381 1 96.69 113 GLN A O 1
ATOM 908 N N . ILE A 1 114 ? 0.703 6.391 0.83 1 96.5 114 ILE A N 1
ATOM 909 C CA . ILE A 1 114 ? 2.07 6.062 1.215 1 96.5 114 ILE A CA 1
ATOM 910 C C . ILE A 1 114 ? 2.127 4.633 1.753 1 96.5 114 ILE A C 1
ATOM 912 O O . ILE A 1 114 ? 1.572 4.344 2.814 1 96.5 114 ILE A O 1
ATOM 916 N N . ASP A 1 115 ? 2.779 3.797 0.987 1 92 115 ASP A N 1
ATOM 917 C CA . ASP A 1 115 ? 2.842 2.396 1.395 1 92 115 ASP A CA 1
ATOM 918 C C . ASP A 1 115 ? 4.18 2.074 2.053 1 92 115 ASP A C 1
ATOM 920 O O . ASP A 1 115 ? 4.309 1.066 2.752 1 92 115 ASP A O 1
ATOM 924 N N . THR A 1 116 ? 5.184 2.979 1.779 1 88.94 116 THR A N 1
ATOM 925 C CA . THR A 1 116 ? 6.5 2.799 2.381 1 88.94 116 THR A CA 1
ATOM 926 C C . THR A 1 116 ? 7.188 4.145 2.578 1 88.94 116 THR A C 1
ATOM 928 O O . THR A 1 116 ? 6.828 5.133 1.938 1 88.94 116 THR A O 1
ATOM 931 N N . PRO A 1 117 ? 8.203 4.125 3.426 1 87.31 117 PRO A N 1
ATOM 932 C CA . PRO A 1 117 ? 8.984 5.352 3.604 1 87.31 117 PRO A CA 1
ATOM 933 C C . PRO A 1 117 ? 9.656 5.816 2.311 1 87.31 117 PRO A C 1
ATOM 935 O O . PRO A 1 117 ? 9.773 7.023 2.07 1 87.31 117 PRO A O 1
ATOM 938 N N . SER A 1 118 ? 10.031 4.93 1.501 1 88.94 118 SER A N 1
ATOM 939 C CA . SER A 1 118 ? 10.672 5.297 0.241 1 88.94 118 SER A CA 1
ATOM 940 C C . SER A 1 118 ? 9.734 6.117 -0.638 1 88.94 118 SER A C 1
ATOM 942 O O . SER A 1 118 ? 10.18 7.012 -1.359 1 88.94 118 SER A O 1
ATOM 944 N N . ARG A 1 119 ? 8.492 5.82 -0.557 1 93.25 119 ARG A N 1
ATOM 945 C CA . ARG A 1 119 ? 7.516 6.551 -1.356 1 93.25 119 ARG A CA 1
ATOM 946 C C . ARG A 1 119 ? 7.402 7.996 -0.895 1 93.25 119 ARG A C 1
ATOM 948 O O . ARG A 1 119 ? 7.285 8.906 -1.716 1 93.25 119 ARG A O 1
ATOM 955 N N . VAL A 1 120 ? 7.355 8.227 0.412 1 93.38 120 VAL A N 1
ATOM 956 C CA . VAL A 1 120 ? 7.277 9.586 0.93 1 93.38 120 VAL A CA 1
ATOM 957 C C . VAL A 1 120 ? 8.539 10.359 0.547 1 93.38 120 VAL A C 1
ATOM 959 O O . VAL A 1 120 ? 8.469 11.531 0.177 1 93.38 120 VAL A O 1
ATOM 962 N N . MET A 1 121 ? 9.656 9.68 0.587 1 89.62 121 MET A N 1
ATOM 963 C CA . MET A 1 121 ? 10.906 10.312 0.198 1 89.62 121 MET A CA 1
ATOM 964 C C . MET A 1 121 ? 10.875 10.727 -1.27 1 89.62 121 MET A C 1
ATOM 966 O O . MET A 1 121 ? 11.305 11.828 -1.617 1 89.62 121 MET A O 1
ATOM 970 N N . SER A 1 122 ? 10.422 9.789 -2.076 1 91.19 122 SER A N 1
ATOM 971 C CA . SER A 1 122 ? 10.305 10.094 -3.496 1 91.19 122 SER A CA 1
ATOM 972 C C . SER A 1 122 ? 9.375 11.281 -3.729 1 91.19 122 SER A C 1
ATOM 974 O O . SER A 1 122 ? 9.656 12.141 -4.566 1 91.19 122 SER A O 1
ATOM 976 N N . PHE A 1 123 ? 8.312 11.336 -3.072 1 92.69 123 PHE A N 1
ATOM 977 C CA . PHE A 1 123 ? 7.355 12.43 -3.15 1 92.69 123 PHE A CA 1
ATOM 978 C C . PHE A 1 123 ? 8.023 13.758 -2.799 1 92.69 123 PHE A C 1
ATOM 980 O O . PHE A 1 123 ? 7.855 14.75 -3.51 1 92.69 123 PHE A O 1
ATOM 987 N N . LEU A 1 124 ? 8.82 13.789 -1.728 1 91.25 124 LEU A N 1
ATOM 988 C CA . LEU A 1 124 ? 9.484 14.992 -1.244 1 91.25 124 LEU A CA 1
ATOM 989 C C . LEU A 1 124 ? 10.555 15.453 -2.227 1 91.25 124 LEU A C 1
ATOM 991 O O . LEU A 1 124 ? 10.719 16.656 -2.447 1 91.25 124 LEU A O 1
ATOM 995 N N . GLU A 1 125 ? 11.211 14.469 -2.795 1 86.69 125 GLU A N 1
ATOM 996 C CA . GLU A 1 125 ? 12.234 14.797 -3.783 1 86.69 125 GLU A CA 1
ATOM 997 C C . GLU A 1 125 ? 11.625 15.43 -5.027 1 86.69 125 GLU A C 1
ATOM 999 O O . GLU A 1 125 ? 12.188 16.359 -5.594 1 86.69 125 GLU A O 1
ATOM 1004 N N . GLU A 1 126 ? 10.516 14.891 -5.449 1 84.44 126 GLU A N 1
ATOM 1005 C CA . GLU A 1 126 ? 9.812 15.43 -6.613 1 84.44 126 GLU A CA 1
ATOM 1006 C C . GLU A 1 126 ? 9.336 16.859 -6.363 1 84.44 126 GLU A C 1
ATOM 1008 O O . GLU A 1 126 ? 9.344 17.688 -7.273 1 84.44 126 GLU A O 1
ATOM 1013 N N . GLU A 1 127 ? 8.93 17.172 -5.168 1 82.25 127 GLU A N 1
ATOM 1014 C CA . GLU A 1 127 ? 8.422 18.484 -4.805 1 82.25 127 GLU A CA 1
ATOM 1015 C C . GLU A 1 127 ? 9.547 19.5 -4.684 1 82.25 127 GLU A C 1
ATOM 1017 O O . GLU A 1 127 ? 9.344 20.688 -4.914 1 82.25 127 GLU A O 1
ATOM 1022 N N . GLU A 1 128 ? 10.727 19.062 -4.242 1 78.44 128 GLU A N 1
ATOM 1023 C CA . GLU A 1 128 ? 11.883 19.938 -4.16 1 78.44 128 GLU A CA 1
ATOM 1024 C C . GLU A 1 128 ? 12.375 20.344 -5.547 1 78.44 128 GLU A C 1
ATOM 1026 O O . GLU A 1 128 ? 12.812 21.484 -5.754 1 78.44 128 GLU A O 1
ATOM 1031 N N . ASP A 1 129 ? 12.258 19.438 -6.473 1 73.81 129 ASP A N 1
ATOM 1032 C CA . ASP A 1 129 ? 12.711 19.703 -7.836 1 73.81 129 ASP A CA 1
ATOM 1033 C C . ASP A 1 129 ? 11.789 20.688 -8.539 1 73.81 129 ASP A C 1
ATOM 1035 O O . ASP A 1 129 ? 12.211 21.375 -9.477 1 73.81 129 ASP A O 1
ATOM 1039 N N . GLN A 1 130 ? 10.547 20.703 -8.18 1 68.12 130 GLN A N 1
ATOM 1040 C CA . GLN A 1 130 ? 9.578 21.609 -8.797 1 68.12 130 GLN A CA 1
ATOM 1041 C C . GLN A 1 130 ? 9.695 23.016 -8.219 1 68.12 130 GLN A C 1
ATOM 1043 O O . GLN A 1 130 ? 9.25 23.984 -8.828 1 68.12 130 GLN A O 1
ATOM 1048 N N . ASN A 1 131 ? 10.227 23.125 -7.043 1 58.38 131 ASN A N 1
ATOM 1049 C CA . ASN A 1 131 ? 10.453 24.453 -6.473 1 58.38 131 ASN A CA 1
ATOM 1050 C C . ASN A 1 131 ? 11.805 25.016 -6.895 1 58.38 131 ASN A C 1
ATOM 1052 O O . ASN A 1 131 ? 12.797 24.281 -6.977 1 58.38 131 ASN A O 1
ATOM 1056 N N . MET B 1 1 ? 9.758 -10.086 -25.078 1 57.69 1 MET B N 1
ATOM 10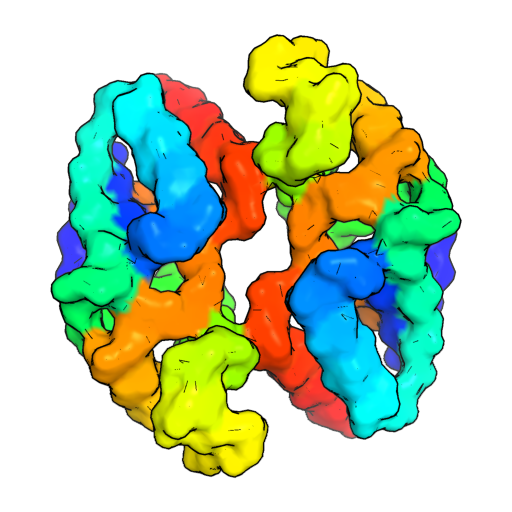57 C CA . MET B 1 1 ? 9 -11.031 -24.266 1 57.69 1 MET B CA 1
ATOM 1058 C C . MET B 1 1 ? 9.414 -10.945 -22.812 1 57.69 1 MET B C 1
ATOM 1060 O O . MET B 1 1 ? 10.57 -10.633 -22.5 1 57.69 1 MET B O 1
ATOM 1064 N N . GLY B 1 2 ? 8.539 -10.656 -21.844 1 66 2 GLY B N 1
ATOM 1065 C CA . GLY B 1 2 ? 8.97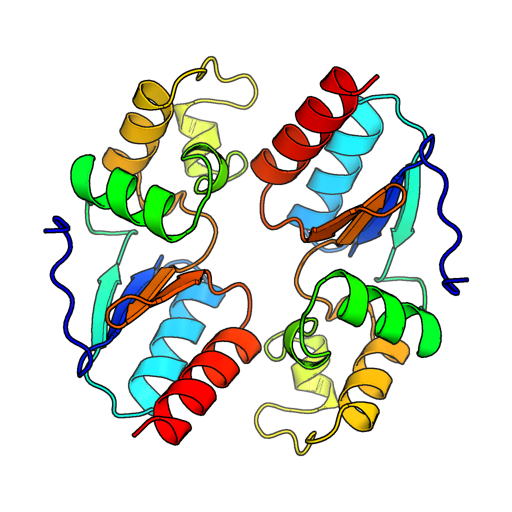7 -10.516 -20.469 1 66 2 GLY B CA 1
ATOM 1066 C C . GLY B 1 2 ? 9.531 -11.797 -19.875 1 66 2 GLY B C 1
ATOM 1067 O O . GLY B 1 2 ? 9.367 -12.875 -20.469 1 66 2 GLY B O 1
ATOM 1068 N N . VAL B 1 3 ? 10.523 -11.711 -18.953 1 84.5 3 VAL B N 1
ATOM 1069 C CA . VAL B 1 3 ? 11.203 -12.844 -18.344 1 84.5 3 VAL B CA 1
ATOM 1070 C C . VAL B 1 3 ? 10.25 -13.562 -17.391 1 84.5 3 VAL B C 1
ATOM 1072 O O . VAL B 1 3 ? 10.477 -14.719 -17.016 1 84.5 3 VAL B O 1
ATOM 1075 N N . ILE B 1 4 ? 9.125 -12.898 -17.016 1 87 4 ILE B N 1
ATOM 1076 C CA . ILE B 1 4 ? 8.125 -13.547 -16.188 1 87 4 ILE B CA 1
ATOM 1077 C C . ILE B 1 4 ? 7.07 -14.219 -17.078 1 87 4 ILE B C 1
ATOM 1079 O O . ILE B 1 4 ? 6.441 -13.555 -17.906 1 87 4 ILE B O 1
ATOM 1083 N N . SER B 1 5 ? 6.949 -15.523 -16.969 1 86.06 5 SER B N 1
ATOM 1084 C CA . SER B 1 5 ? 5.941 -16.234 -17.75 1 86.06 5 SER B CA 1
ATOM 1085 C C . SER B 1 5 ? 4.531 -15.82 -17.344 1 86.06 5 SER B C 1
ATOM 1087 O O . SER B 1 5 ? 4.18 -15.891 -16.172 1 86.06 5 SER B O 1
ATOM 1089 N N . THR B 1 6 ? 3.834 -15.281 -18.312 1 83.88 6 THR B N 1
ATOM 1090 C CA . THR B 1 6 ? 2.477 -14.852 -18 1 83.88 6 THR B CA 1
ATOM 1091 C C . THR B 1 6 ? 1.455 -15.633 -18.812 1 83.88 6 THR B C 1
ATOM 1093 O O . THR B 1 6 ? 1.738 -16.047 -19.938 1 83.88 6 THR B O 1
ATOM 1096 N N . ASN B 1 7 ? 0.44 -16.125 -18.125 1 79.62 7 ASN B N 1
ATOM 1097 C CA . ASN B 1 7 ? -0.734 -16.781 -18.703 1 79.62 7 ASN B CA 1
ATOM 1098 C C . ASN B 1 7 ? -2.027 -16.188 -18.141 1 79.62 7 ASN B C 1
ATOM 1100 O O . ASN B 1 7 ? -2.15 -15.992 -16.922 1 79.62 7 ASN B O 1
ATOM 1104 N N . LYS B 1 8 ? -2.979 -15.828 -18.969 1 80 8 LYS B N 1
ATOM 1105 C CA . LYS B 1 8 ? -4.219 -15.203 -18.531 1 80 8 LYS B CA 1
ATOM 1106 C C . LYS B 1 8 ? -5.047 -16.156 -17.672 1 80 8 LYS B C 1
ATOM 1108 O O . LYS B 1 8 ? -5.914 -15.727 -16.906 1 80 8 LYS B O 1
ATOM 1113 N N . ARG B 1 9 ? -4.719 -17.391 -17.656 1 84.88 9 ARG B N 1
ATOM 1114 C CA . ARG B 1 9 ? -5.52 -18.375 -16.953 1 84.88 9 ARG B CA 1
ATOM 1115 C C . ARG B 1 9 ? -4.938 -18.656 -15.562 1 84.88 9 ARG B C 1
ATOM 1117 O O . ARG B 1 9 ? -5.508 -19.422 -14.789 1 84.88 9 ARG B O 1
ATOM 1124 N N . GLU B 1 10 ? -3.775 -18 -15.32 1 92.5 10 GLU B N 1
ATOM 1125 C CA . GLU B 1 10 ? -3.105 -18.188 -14.039 1 92.5 10 GLU B CA 1
ATOM 1126 C C . GLU B 1 10 ? -2.711 -16.844 -13.414 1 92.5 10 GLU B C 1
ATOM 1128 O O . GLU B 1 10 ? -2.383 -15.898 -14.125 1 92.5 10 GLU B O 1
ATOM 1133 N N . ILE B 1 11 ? -2.787 -16.844 -12.141 1 95.38 11 ILE B N 1
ATOM 1134 C CA . ILE B 1 11 ? -2.338 -15.68 -11.398 1 95.38 11 ILE B CA 1
ATOM 1135 C C . ILE B 1 11 ? -1.024 -15.992 -10.68 1 95.38 11 ILE B C 1
ATOM 1137 O O . ILE B 1 11 ? -0.925 -16.984 -9.961 1 95.38 11 ILE B O 1
ATOM 1141 N N . LYS B 1 12 ? -0.024 -15.219 -10.938 1 96.88 12 LYS B N 1
ATOM 1142 C CA . LYS B 1 12 ? 1.227 -15.328 -10.195 1 96.88 12 LYS B CA 1
ATOM 1143 C C . LYS B 1 12 ? 1.264 -14.336 -9.031 1 96.88 12 LYS B C 1
ATOM 1145 O O . LYS B 1 12 ? 0.92 -13.164 -9.203 1 96.88 12 LYS B O 1
ATOM 1150 N N . LEU B 1 13 ? 1.632 -14.852 -7.836 1 97.94 13 LEU B N 1
ATOM 1151 C CA . LEU B 1 13 ? 1.673 -14.023 -6.633 1 97.94 13 LEU B CA 1
ATOM 1152 C C . LEU B 1 13 ? 3.068 -14.031 -6.016 1 97.94 13 LEU B C 1
ATOM 1154 O O . LEU B 1 13 ? 3.605 -15.094 -5.699 1 97.94 13 LEU B O 1
ATOM 1158 N N . PHE B 1 14 ? 3.725 -12.875 -5.906 1 98.75 14 PHE B N 1
ATOM 1159 C CA . PHE B 1 14 ? 4.918 -12.664 -5.094 1 98.75 14 PHE B CA 1
ATOM 1160 C C . PHE B 1 14 ? 4.547 -12.086 -3.732 1 98.75 14 PHE B C 1
ATOM 1162 O O . PHE B 1 14 ? 4 -10.984 -3.65 1 98.75 14 PHE B O 1
ATOM 1169 N N . TYR B 1 15 ? 4.797 -12.82 -2.652 1 98.62 15 TYR B N 1
ATOM 1170 C CA . TYR B 1 15 ? 4.324 -12.391 -1.343 1 98.62 15 TYR B CA 1
ATOM 1171 C C . TYR B 1 15 ? 5.285 -12.828 -0.243 1 98.62 15 TYR B C 1
ATOM 1173 O O . TYR B 1 15 ? 6.199 -13.617 -0.487 1 98.62 15 TYR B O 1
ATOM 1181 N N . ASN B 1 16 ? 5.168 -12.203 0.867 1 98.12 16 ASN B N 1
ATOM 1182 C CA . ASN B 1 16 ? 5.902 -12.586 2.066 1 98.12 16 ASN B CA 1
ATOM 1183 C C . ASN B 1 16 ? 5.008 -13.32 3.062 1 98.12 16 ASN B C 1
ATOM 1185 O O . ASN B 1 16 ? 4.117 -12.719 3.666 1 98.12 16 ASN B O 1
ATOM 1189 N N . ALA B 1 17 ? 5.277 -14.555 3.27 1 97.88 17 ALA B N 1
ATOM 1190 C CA . ALA B 1 17 ? 4.434 -15.422 4.09 1 97.88 17 ALA B CA 1
ATOM 1191 C C . ALA B 1 17 ? 4.512 -15.023 5.562 1 97.88 17 ALA B C 1
ATOM 1193 O O . ALA B 1 17 ? 3.711 -15.484 6.379 1 97.88 17 ALA B O 1
ATOM 1194 N N . GLU B 1 18 ? 5.43 -14.141 5.855 1 97.06 18 GLU B N 1
ATOM 1195 C CA . GLU B 1 18 ? 5.578 -13.695 7.238 1 97.06 18 GLU B CA 1
ATOM 1196 C C . GLU B 1 18 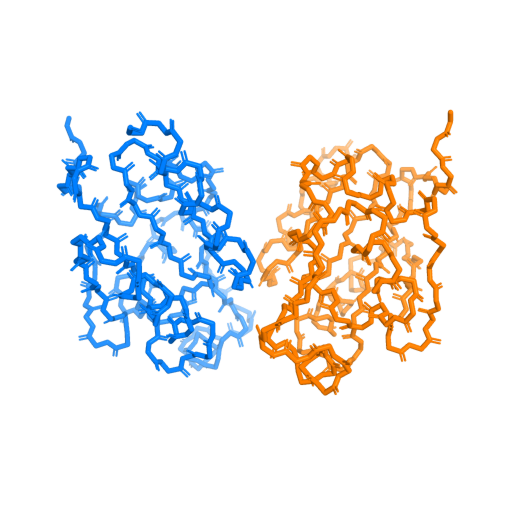? 4.684 -12.492 7.531 1 97.06 18 GLU B C 1
ATOM 1198 O O . GLU B 1 18 ? 4.617 -12.023 8.672 1 97.06 18 GLU B O 1
ATOM 1203 N N . THR B 1 19 ? 3.955 -12.039 6.531 1 94.38 19 THR B N 1
ATOM 1204 C CA . THR B 1 19 ? 3.141 -10.844 6.695 1 94.38 19 THR B CA 1
ATOM 1205 C C . THR B 1 19 ? 1.656 -11.18 6.602 1 94.38 19 THR B C 1
ATOM 1207 O O . THR B 1 19 ? 1.259 -12.047 5.824 1 94.38 19 THR B O 1
ATOM 1210 N N . SER B 1 20 ? 0.859 -10.438 7.391 1 91.62 20 SER B N 1
ATOM 1211 C CA . SER B 1 20 ? -0.586 -10.641 7.391 1 91.62 20 SER B CA 1
ATOM 1212 C C . SER B 1 20 ? -1.184 -10.367 6.016 1 91.62 20 SER B C 1
ATOM 1214 O O . SER B 1 20 ? -2.006 -11.148 5.523 1 91.62 20 SER B O 1
ATOM 1216 N N . VAL B 1 21 ? -0.756 -9.312 5.383 1 92.44 21 VAL B N 1
ATOM 1217 C CA . VAL B 1 21 ? -1.32 -8.945 4.09 1 92.44 21 VAL B CA 1
ATOM 1218 C C . VAL B 1 21 ? -0.946 -9.992 3.047 1 92.44 21 VAL B C 1
ATOM 1220 O O . VAL B 1 21 ? -1.766 -10.359 2.199 1 92.44 21 VAL B O 1
ATOM 1223 N N . GLY B 1 22 ? 0.297 -10.453 3.076 1 96.38 22 GLY B N 1
ATOM 1224 C CA . GLY B 1 22 ? 0.711 -11.516 2.18 1 96.38 22 GLY B CA 1
ATOM 1225 C C . GLY B 1 22 ? -0.123 -12.781 2.322 1 96.38 22 GLY B C 1
ATOM 1226 O O . GLY B 1 22 ? -0.621 -13.312 1.331 1 96.38 22 GLY B O 1
ATOM 1227 N N . MET B 1 23 ? -0.325 -13.148 3.551 1 96.5 23 MET B N 1
ATOM 1228 C CA . MET B 1 23 ? -1.058 -14.383 3.824 1 96.5 23 MET B CA 1
ATOM 1229 C C . MET B 1 23 ? -2.535 -14.227 3.486 1 96.5 23 MET B C 1
ATOM 1231 O O . MET B 1 23 ? -3.158 -15.148 2.959 1 96.5 23 MET B O 1
ATOM 1235 N N . GLN B 1 24 ? -3.061 -13.133 3.797 1 94.69 24 GLN B N 1
ATOM 1236 C CA . GLN B 1 24 ? -4.453 -12.867 3.453 1 94.69 24 GLN B CA 1
ATOM 1237 C C . GLN B 1 24 ? -4.656 -12.859 1.94 1 94.69 24 GLN B C 1
ATOM 1239 O O . GLN B 1 24 ? -5.633 -13.414 1.436 1 94.69 24 GLN B O 1
ATOM 1244 N N . THR B 1 25 ? -3.77 -12.188 1.256 1 96.81 25 THR B N 1
ATOM 1245 C CA . THR B 1 25 ? -3.84 -12.141 -0.2 1 96.81 25 THR B CA 1
ATOM 1246 C C . THR B 1 25 ? -3.834 -13.555 -0.783 1 96.81 25 THR B C 1
ATOM 1248 O O . THR B 1 25 ? -4.676 -13.891 -1.617 1 96.81 25 THR B O 1
ATOM 1251 N N . LEU B 1 26 ? -2.904 -14.367 -0.297 1 97 26 LEU B N 1
ATOM 1252 C CA . LEU B 1 26 ? -2.818 -15.758 -0.749 1 97 26 LEU B CA 1
ATOM 1253 C C . LEU B 1 26 ? -4.121 -16.5 -0.477 1 97 26 LEU B C 1
ATOM 1255 O O . LEU B 1 26 ? -4.633 -17.203 -1.351 1 97 26 LEU B O 1
ATOM 1259 N N . ALA B 1 27 ? -4.652 -16.344 0.705 1 95.69 27 ALA B N 1
ATOM 1260 C CA . ALA B 1 27 ? -5.879 -17.031 1.103 1 95.69 27 ALA B CA 1
ATOM 1261 C C . ALA B 1 27 ? -7.039 -16.656 0.19 1 95.69 27 ALA B C 1
ATOM 1263 O O . ALA B 1 27 ? -7.797 -17.516 -0.258 1 95.69 27 ALA B O 1
ATOM 1264 N N . TYR B 1 28 ? -7.184 -15.32 -0.115 1 94.75 28 TYR B N 1
ATOM 1265 C CA . TYR B 1 28 ? -8.258 -14.859 -0.983 1 94.75 28 TYR B CA 1
ATOM 1266 C C . TYR B 1 28 ? -8.117 -15.438 -2.387 1 94.75 28 TYR B C 1
ATOM 1268 O O . TYR B 1 28 ? -9.109 -15.836 -3.004 1 94.75 28 TYR B O 1
ATOM 1276 N N . LEU B 1 29 ? -6.949 -15.5 -2.9 1 95.75 29 LEU B N 1
ATOM 1277 C CA . LEU B 1 29 ? -6.707 -16.031 -4.238 1 95.75 29 LEU B CA 1
ATOM 1278 C C . LEU B 1 29 ? -7.031 -17.516 -4.305 1 95.75 29 LEU B C 1
ATOM 1280 O O . LEU B 1 29 ? -7.668 -17.984 -5.254 1 95.75 29 LEU B O 1
ATOM 1284 N N . LYS B 1 30 ? -6.59 -18.219 -3.316 1 94.81 30 LYS B N 1
ATOM 1285 C CA . LYS B 1 30 ? -6.832 -19.656 -3.273 1 94.81 30 LYS B CA 1
ATOM 1286 C C . LYS B 1 30 ? -8.32 -19.953 -3.15 1 94.81 30 LYS B C 1
ATOM 1288 O O . LYS B 1 30 ? -8.805 -20.969 -3.672 1 94.81 30 LYS B O 1
ATOM 1293 N N . ALA B 1 31 ? -9.039 -19.078 -2.479 1 93.06 31 ALA B N 1
ATOM 1294 C CA . ALA B 1 31 ? -10.484 -19.25 -2.322 1 93.06 31 ALA B CA 1
ATOM 1295 C C . ALA B 1 31 ? -11.211 -18.984 -3.641 1 93.06 31 ALA B C 1
ATOM 1297 O O . ALA B 1 31 ? -12.344 -19.453 -3.832 1 93.06 31 ALA B O 1
ATOM 1298 N N . SER B 1 32 ? -10.703 -18.156 -4.57 1 90.56 32 SER B N 1
ATOM 1299 C CA . SER B 1 32 ? -11.328 -17.797 -5.84 1 90.56 32 SER B CA 1
ATOM 1300 C C . SER B 1 32 ? -11.305 -18.969 -6.82 1 90.56 32 SER B C 1
ATOM 1302 O O . SER B 1 32 ? -11.961 -18.938 -7.863 1 90.56 32 SER B O 1
ATOM 1304 N N . LYS B 1 33 ? -10.641 -20.047 -6.66 1 82.5 33 LYS B N 1
ATOM 1305 C CA . LYS B 1 33 ? -10.539 -21.25 -7.473 1 82.5 33 LYS B CA 1
ATOM 1306 C C . LYS B 1 33 ? -9.758 -20.984 -8.758 1 82.5 33 LYS B C 1
ATOM 1308 O O . LYS B 1 33 ? -9.852 -21.75 -9.719 1 82.5 33 LYS B O 1
ATOM 1313 N N . LYS B 1 34 ? -9.156 -19.938 -8.852 1 88.69 34 LYS B N 1
ATOM 1314 C CA . LYS B 1 34 ? -8.211 -19.672 -9.93 1 88.69 34 LYS B CA 1
ATOM 1315 C C . LYS B 1 34 ? -6.906 -20.438 -9.703 1 88.69 34 LYS B C 1
ATOM 1317 O O . LYS B 1 34 ? -6.582 -20.812 -8.57 1 88.69 34 LYS B O 1
ATOM 1322 N N . LYS B 1 35 ? -6.25 -20.75 -10.836 1 93.88 35 LYS B N 1
ATOM 1323 C CA . LYS B 1 35 ? -4.922 -21.344 -10.711 1 93.88 35 LYS B CA 1
ATOM 1324 C C . LYS B 1 35 ? -3.904 -20.312 -10.219 1 93.88 35 LYS B C 1
ATOM 1326 O O . LYS B 1 35 ? -3.736 -19.266 -10.836 1 93.88 35 LYS B O 1
ATOM 1331 N N . ILE B 1 36 ? -3.256 -20.625 -9.117 1 95.75 36 ILE B N 1
ATOM 1332 C CA . ILE B 1 36 ? -2.334 -19.688 -8.492 1 95.75 36 ILE B CA 1
ATOM 1333 C C . ILE B 1 36 ? -0.921 -20.266 -8.5 1 95.75 36 ILE B C 1
ATOM 1335 O O . ILE B 1 36 ? -0.709 -21.406 -8.102 1 95.75 36 ILE B O 1
ATOM 1339 N N . LEU B 1 37 ? 0.013 -19.562 -9.008 1 96.38 37 LEU B N 1
ATOM 1340 C CA . LEU B 1 37 ? 1.441 -19.797 -8.82 1 96.38 37 LEU B CA 1
ATOM 1341 C C . LEU B 1 37 ? 2.025 -18.812 -7.812 1 96.38 37 LEU B C 1
ATOM 1343 O O . LEU B 1 37 ? 2.195 -17.625 -8.125 1 96.38 37 LEU B O 1
ATOM 1347 N N . ASP B 1 38 ? 2.305 -19.219 -6.625 1 97.12 38 ASP B N 1
ATOM 1348 C CA . ASP B 1 38 ? 2.76 -18.281 -5.598 1 97.12 38 ASP B CA 1
ATOM 1349 C C . ASP B 1 38 ? 4.266 -18.406 -5.363 1 97.12 38 ASP B C 1
ATOM 1351 O O . ASP B 1 38 ? 4.816 -19.516 -5.449 1 97.12 38 ASP B O 1
ATOM 1355 N N . VAL B 1 39 ? 4.91 -17.391 -5.191 1 98.31 39 VAL B N 1
ATOM 1356 C CA . VAL B 1 39 ? 6.32 -17.266 -4.84 1 98.31 39 VAL B CA 1
ATOM 1357 C C . VAL B 1 39 ? 6.457 -16.625 -3.467 1 98.31 39 VAL B C 1
ATOM 1359 O O . VAL B 1 39 ? 6.254 -15.406 -3.322 1 98.31 39 VAL B O 1
ATOM 1362 N N . ASP B 1 40 ? 6.863 -17.438 -2.482 1 98.69 40 ASP B N 1
ATOM 1363 C CA . ASP B 1 40 ? 7.098 -16.938 -1.133 1 98.69 40 ASP B CA 1
ATOM 1364 C C . ASP B 1 40 ? 8.453 -16.25 -1.034 1 98.69 40 ASP B C 1
ATOM 1366 O O . ASP B 1 40 ? 9.492 -16.906 -0.994 1 98.69 40 ASP B O 1
ATOM 1370 N N . LEU B 1 41 ? 8.383 -14.992 -0.87 1 98.81 41 LEU B N 1
ATOM 1371 C CA . LEU B 1 41 ? 9.586 -14.172 -0.934 1 98.81 41 LEU B CA 1
ATOM 1372 C C . LEU B 1 41 ? 10.414 -14.32 0.341 1 98.81 41 LEU B C 1
ATOM 1374 O O . LEU B 1 41 ? 11.57 -13.914 0.386 1 98.81 41 LEU B O 1
ATOM 1378 N N . SER B 1 42 ? 9.797 -14.891 1.354 1 98.19 42 SER B N 1
ATOM 1379 C CA . SER B 1 42 ? 10.555 -15.156 2.57 1 98.19 42 SER B CA 1
ATOM 1380 C C . SER B 1 42 ? 11.477 -16.359 2.396 1 98.19 42 SER B C 1
ATOM 1382 O O . SER B 1 42 ? 12.383 -16.578 3.207 1 98.19 42 SER B O 1
ATOM 1384 N N . LYS B 1 43 ? 11.305 -17.078 1.291 1 97.88 43 LYS B N 1
ATOM 1385 C CA . LYS B 1 43 ? 12.039 -18.328 1.139 1 97.88 43 LYS B CA 1
ATOM 1386 C C . LYS B 1 43 ? 12.664 -18.438 -0.25 1 97.88 43 LYS B C 1
ATOM 1388 O O . LYS B 1 43 ? 13.484 -19.312 -0.504 1 97.88 43 LYS B O 1
ATOM 1393 N N . THR B 1 44 ? 12.219 -17.594 -1.13 1 98.19 44 THR B N 1
ATOM 1394 C CA . THR B 1 44 ? 12.586 -17.766 -2.529 1 98.19 44 THR B CA 1
ATOM 1395 C C . THR B 1 44 ? 13.242 -16.5 -3.078 1 98.19 44 THR B C 1
ATOM 1397 O O . THR B 1 44 ? 12.75 -15.391 -2.852 1 98.19 44 THR B O 1
ATOM 1400 N N . LYS B 1 45 ? 14.336 -16.688 -3.826 1 98.12 45 LYS B N 1
ATOM 1401 C CA . LYS B 1 45 ? 14.969 -15.562 -4.516 1 98.12 45 LYS B CA 1
ATOM 1402 C C . LYS B 1 45 ? 14.273 -15.273 -5.844 1 98.12 45 LYS B C 1
ATOM 1404 O O . LYS B 1 45 ? 13.664 -16.156 -6.441 1 98.12 45 LYS B O 1
ATOM 1409 N N . VAL B 1 46 ? 14.32 -14.117 -6.297 1 98.31 46 VAL B N 1
ATOM 1410 C CA . VAL B 1 46 ? 13.844 -13.633 -7.586 1 98.31 46 VAL B CA 1
ATOM 1411 C C . VAL B 1 46 ? 14.977 -12.93 -8.328 1 98.31 46 VAL B C 1
ATOM 1413 O O . VAL B 1 46 ? 15.766 -12.195 -7.727 1 98.31 46 VAL B O 1
ATOM 1416 N N . THR B 1 47 ? 15.047 -13.156 -9.625 1 97.81 47 THR B N 1
ATOM 1417 C CA . THR B 1 47 ? 16.188 -12.648 -10.367 1 97.81 47 THR B CA 1
ATOM 1418 C C . THR B 1 47 ? 16.078 -11.141 -10.578 1 97.81 47 THR B C 1
ATOM 1420 O O . THR B 1 47 ? 14.969 -10.586 -10.516 1 97.81 47 THR B O 1
ATOM 1423 N N . GLY B 1 48 ? 17.25 -10.523 -10.852 1 98 48 GLY B N 1
ATOM 1424 C CA . GLY B 1 48 ? 17.25 -9.102 -11.156 1 98 48 GLY B CA 1
ATOM 1425 C C . GLY B 1 48 ? 16.391 -8.75 -12.352 1 98 48 GLY B C 1
ATOM 1426 O O . GLY B 1 48 ? 15.703 -7.723 -12.336 1 98 48 GLY B O 1
ATOM 1427 N N . THR B 1 49 ? 16.469 -9.602 -13.352 1 97.88 49 THR B N 1
ATOM 1428 C CA . THR B 1 49 ? 15.68 -9.367 -14.562 1 97.88 49 THR B CA 1
ATOM 1429 C C . THR B 1 49 ? 14.188 -9.406 -14.25 1 97.88 49 THR B C 1
ATOM 1431 O O . THR B 1 49 ? 13.422 -8.578 -14.75 1 97.88 49 THR B O 1
ATOM 1434 N N . GLN B 1 50 ? 13.766 -10.336 -13.414 1 97.81 50 GLN B N 1
ATOM 1435 C CA . GLN B 1 50 ? 12.359 -10.43 -13.031 1 97.81 50 GLN B CA 1
AT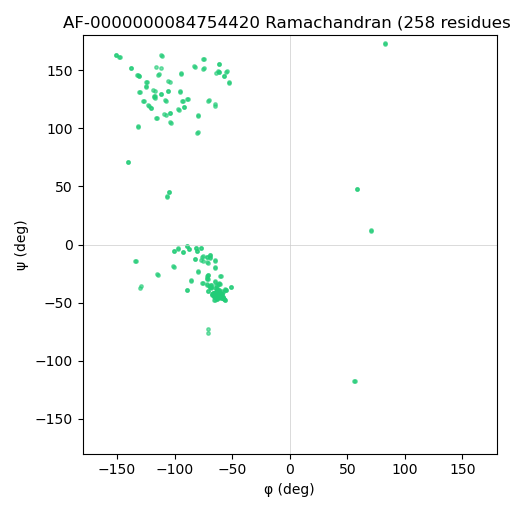OM 1436 C C . GLN B 1 50 ? 11.922 -9.211 -12.227 1 97.81 50 GLN B C 1
ATOM 1438 O O . GLN B 1 50 ? 10.844 -8.656 -12.469 1 97.81 50 GLN B O 1
ATOM 1443 N N . TRP B 1 51 ? 12.742 -8.727 -11.289 1 98.5 51 TRP B N 1
ATOM 1444 C CA . TRP B 1 51 ? 12.422 -7.543 -10.5 1 98.5 51 TRP B CA 1
ATOM 1445 C C . TRP B 1 51 ? 12.32 -6.309 -11.383 1 98.5 51 TRP B C 1
ATOM 1447 O O . TRP B 1 51 ? 11.43 -5.469 -11.195 1 98.5 51 TRP B O 1
ATOM 1457 N N . THR B 1 52 ? 13.258 -6.238 -12.336 1 98.12 52 THR B N 1
ATOM 1458 C CA . THR B 1 52 ? 13.234 -5.125 -13.281 1 98.12 52 THR B CA 1
ATOM 1459 C C . THR B 1 52 ? 11.93 -5.117 -14.062 1 98.12 52 THR B C 1
ATOM 1461 O O . THR B 1 52 ? 11.305 -4.062 -14.234 1 98.12 52 THR B O 1
ATOM 1464 N N . GLU B 1 53 ? 11.523 -6.215 -14.484 1 97.94 53 GLU B N 1
ATOM 1465 C CA . GLU B 1 53 ? 10.281 -6.332 -15.234 1 97.94 53 GLU B CA 1
ATOM 1466 C C . GLU B 1 53 ? 9.078 -5.965 -14.367 1 97.94 53 GLU B C 1
ATOM 1468 O O . GLU B 1 53 ? 8.188 -5.238 -14.812 1 97.94 53 GLU B O 1
ATOM 1473 N N . LEU B 1 54 ? 9.039 -6.484 -13.117 1 98.12 54 LEU B N 1
ATOM 1474 C CA . LEU B 1 54 ? 7.941 -6.172 -12.211 1 98.12 54 LEU B CA 1
ATOM 1475 C C . LEU B 1 54 ? 7.848 -4.672 -11.969 1 98.12 54 LEU B C 1
ATOM 1477 O O . LEU B 1 54 ? 6.758 -4.098 -12.031 1 98.12 54 LEU B O 1
ATOM 1481 N N . ALA B 1 55 ? 8.984 -4.043 -11.727 1 97.62 55 ALA B N 1
ATOM 1482 C CA . ALA B 1 55 ? 9.016 -2.604 -11.492 1 97.62 55 ALA B CA 1
ATOM 1483 C C . ALA B 1 55 ? 8.492 -1.836 -12.703 1 97.62 55 ALA B C 1
ATOM 1485 O O . ALA B 1 55 ? 7.684 -0.912 -12.555 1 97.62 55 ALA B O 1
ATOM 1486 N N . LYS B 1 56 ? 8.953 -2.236 -13.875 1 97.5 56 LYS B N 1
ATOM 1487 C CA . LYS B 1 56 ? 8.523 -1.591 -15.117 1 97.5 56 LYS B CA 1
ATOM 1488 C C . LYS B 1 56 ? 7.02 -1.72 -15.312 1 97.5 56 LYS B C 1
ATOM 1490 O O . LYS B 1 56 ? 6.344 -0.738 -15.633 1 97.5 56 LYS B O 1
ATOM 1495 N N . ARG B 1 57 ? 6.488 -2.873 -15.102 1 97.06 57 ARG B N 1
ATOM 1496 C CA . ARG B 1 57 ? 5.07 -3.139 -15.328 1 97.06 57 ARG B CA 1
ATOM 1497 C C . ARG B 1 57 ? 4.211 -2.443 -14.281 1 97.06 57 ARG B C 1
ATOM 1499 O O . ARG B 1 57 ? 3.055 -2.102 -14.539 1 97.06 57 ARG B O 1
ATOM 1506 N N . LEU B 1 58 ? 4.766 -2.199 -13.117 1 96.88 58 LEU B N 1
ATOM 1507 C CA . LEU B 1 58 ? 4.082 -1.452 -12.07 1 96.88 58 LEU B CA 1
ATOM 1508 C C . LEU B 1 58 ? 4.219 0.05 -12.297 1 96.88 58 LEU B C 1
ATOM 1510 O O . LEU B 1 58 ? 3.555 0.845 -11.625 1 96.88 58 LEU B O 1
ATOM 1514 N N . GLU B 1 59 ? 5.121 0.421 -13.211 1 95.56 59 GLU B N 1
ATOM 1515 C CA . GLU B 1 59 ? 5.449 1.82 -13.469 1 95.56 59 GLU B CA 1
ATOM 1516 C C . GLU B 1 59 ? 5.945 2.51 -12.203 1 95.56 59 GLU B C 1
ATOM 1518 O O . GLU B 1 59 ? 5.5 3.609 -11.875 1 95.56 59 GLU B O 1
ATOM 1523 N N . LYS B 1 60 ? 6.855 1.867 -11.539 1 94.75 60 LYS B N 1
ATOM 1524 C CA . LYS B 1 60 ? 7.477 2.377 -10.32 1 94.75 60 LYS B CA 1
ATOM 1525 C C . LYS B 1 60 ? 9 2.264 -10.391 1 94.75 60 LYS B C 1
ATOM 1527 O O . LYS B 1 60 ? 9.531 1.294 -10.93 1 94.75 60 LYS B O 1
ATOM 1532 N N . PRO B 1 61 ? 9.68 3.291 -9.766 1 94.81 61 PRO B N 1
ATOM 1533 C CA . PRO B 1 61 ? 11.109 3.053 -9.555 1 94.81 61 PRO B CA 1
ATOM 1534 C C . PRO B 1 61 ? 11.383 1.851 -8.656 1 94.81 61 PRO B C 1
ATOM 1536 O O . PRO B 1 61 ? 10.594 1.56 -7.75 1 94.81 61 PRO B O 1
ATOM 1539 N N . ILE B 1 62 ? 12.445 1.192 -8.883 1 96.69 62 ILE B N 1
ATOM 1540 C CA . ILE B 1 62 ? 12.797 -0.02 -8.148 1 96.69 62 ILE B CA 1
ATOM 1541 C C . ILE B 1 62 ? 12.805 0.268 -6.648 1 96.69 62 ILE B C 1
ATOM 1543 O O . ILE B 1 62 ? 12.336 -0.545 -5.852 1 96.69 62 ILE B O 1
ATOM 1547 N N . LYS B 1 63 ? 13.289 1.416 -6.273 1 94.94 63 LYS B N 1
ATOM 1548 C CA . LYS B 1 63 ? 13.414 1.784 -4.867 1 94.94 63 LYS B CA 1
ATOM 1549 C C . LYS B 1 63 ? 12.055 1.784 -4.176 1 94.94 63 LYS B C 1
ATOM 1551 O O . LYS B 1 63 ? 11.953 1.48 -2.986 1 94.94 63 LYS B O 1
ATOM 1556 N N . GLU B 1 64 ? 11.031 2.008 -4.914 1 95.06 64 GLU B N 1
ATOM 1557 C CA . GLU B 1 64 ? 9.695 2.123 -4.336 1 95.06 64 GLU B CA 1
ATOM 1558 C C . GLU B 1 64 ? 9.094 0.749 -4.07 1 95.06 64 GLU B C 1
ATOM 1560 O O . GLU B 1 64 ? 8.047 0.64 -3.428 1 95.06 64 GLU B O 1
ATOM 1565 N N . LEU B 1 65 ? 9.766 -0.32 -4.48 1 97.31 65 LEU B N 1
ATOM 1566 C CA . LEU B 1 65 ? 9.312 -1.675 -4.176 1 97.31 65 LEU B CA 1
ATOM 1567 C C . LEU B 1 65 ? 9.852 -2.141 -2.83 1 97.31 65 LEU B C 1
ATOM 1569 O O . LEU B 1 65 ? 9.461 -3.195 -2.328 1 97.31 65 LEU B O 1
ATOM 1573 N N . ILE B 1 66 ? 10.672 -1.302 -2.25 1 96.56 66 ILE B N 1
ATOM 1574 C CA . ILE B 1 66 ? 11.422 -1.751 -1.081 1 96.56 66 ILE B CA 1
ATOM 1575 C C . ILE B 1 66 ? 10.93 -1.014 0.162 1 96.56 66 ILE B C 1
ATOM 1577 O O . ILE B 1 66 ? 10.773 0.21 0.147 1 96.56 66 ILE B O 1
ATOM 1581 N N . ASN B 1 67 ? 10.617 -1.763 1.191 1 95.69 67 ASN B N 1
ATOM 1582 C CA . ASN B 1 67 ? 10.375 -1.204 2.516 1 95.69 67 ASN B CA 1
ATOM 1583 C C . ASN B 1 67 ? 11.68 -0.906 3.25 1 95.69 67 ASN B C 1
ATOM 1585 O O . ASN B 1 67 ? 12.234 -1.781 3.914 1 95.69 67 ASN B O 1
ATOM 1589 N N . ILE B 1 68 ? 12.156 0.318 3.209 1 93.75 68 ILE B N 1
ATOM 1590 C CA . ILE B 1 68 ? 13.469 0.662 3.742 1 93.75 68 ILE B CA 1
ATOM 1591 C C . ILE B 1 68 ? 13.406 0.74 5.266 1 93.75 68 ILE B C 1
ATOM 1593 O O . ILE B 1 68 ? 14.43 0.914 5.93 1 93.75 68 ILE B O 1
ATOM 1597 N N . GLU B 1 69 ? 12.234 0.56 5.863 1 92.62 69 GLU B N 1
ATOM 1598 C CA . GLU B 1 69 ? 12.094 0.497 7.312 1 92.62 69 GLU B CA 1
ATOM 1599 C C . GLU B 1 69 ? 11.969 -0.946 7.797 1 92.62 69 GLU B C 1
ATOM 1601 O O . GLU B 1 69 ? 11.828 -1.196 8.992 1 92.62 69 GLU B O 1
ATOM 1606 N N . HIS B 1 70 ? 11.898 -1.82 6.863 1 94.25 70 HIS B N 1
ATOM 1607 C CA . HIS B 1 70 ? 11.867 -3.227 7.25 1 94.25 70 HIS B CA 1
ATOM 1608 C C . HIS B 1 70 ? 13.031 -3.57 8.164 1 94.25 70 HIS B C 1
ATOM 1610 O O . HIS B 1 70 ? 14.164 -3.152 7.918 1 94.25 70 HIS B O 1
ATOM 1616 N N . PRO B 1 71 ? 12.812 -4.367 9.188 1 94.56 71 PRO B N 1
ATOM 1617 C CA . PRO B 1 71 ? 13.906 -4.715 10.102 1 94.56 71 PRO B CA 1
ATOM 1618 C C . PRO B 1 71 ? 15.102 -5.344 9.383 1 94.56 71 PRO B C 1
ATOM 1620 O O . PRO B 1 71 ? 16.25 -5.012 9.688 1 94.56 71 PRO B O 1
ATOM 1623 N N . ASP B 1 72 ? 14.812 -6.188 8.383 1 96 72 ASP B N 1
ATOM 1624 C CA . ASP B 1 72 ? 15.891 -6.855 7.664 1 96 72 ASP B CA 1
ATOM 1625 C C . ASP B 1 72 ? 16.688 -5.863 6.809 1 96 72 ASP B C 1
ATOM 1627 O O . ASP B 1 72 ? 17.891 -5.988 6.668 1 96 72 ASP B O 1
ATOM 1631 N N . PHE B 1 73 ? 16 -4.926 6.258 1 96.88 73 PHE B N 1
ATOM 1632 C CA . PHE B 1 73 ? 16.688 -3.885 5.508 1 96.88 73 PHE B CA 1
ATOM 1633 C C . PHE B 1 73 ? 17.562 -3.047 6.43 1 96.88 73 PHE B C 1
ATOM 1635 O O . PHE B 1 73 ? 18.75 -2.824 6.141 1 96.88 73 PHE B O 1
ATOM 1642 N N . MET B 1 74 ? 16.984 -2.666 7.488 1 94.19 74 MET B N 1
ATOM 1643 C CA . MET B 1 74 ? 17.672 -1.806 8.438 1 94.19 74 MET B CA 1
ATOM 1644 C C . MET B 1 74 ? 18.922 -2.504 8.992 1 94.19 74 MET B C 1
ATOM 1646 O O . MET B 1 74 ? 19.953 -1.876 9.172 1 94.19 74 MET B O 1
ATOM 1650 N N . LYS B 1 75 ? 18.797 -3.75 9.289 1 95.75 75 LYS B N 1
ATOM 1651 C CA . LYS B 1 75 ? 19.906 -4.531 9.828 1 95.75 75 LYS B CA 1
ATOM 1652 C C . LYS B 1 75 ? 21.062 -4.59 8.836 1 95.75 75 LYS B C 1
ATOM 1654 O O . LYS B 1 75 ? 22.234 -4.445 9.227 1 95.75 75 LYS B O 1
ATOM 1659 N N . GLU B 1 76 ? 20.719 -4.711 7.59 1 95.25 76 GLU B N 1
ATOM 1660 C CA . GLU B 1 76 ? 21.75 -4.961 6.59 1 95.25 76 GLU B CA 1
ATOM 1661 C C . GLU B 1 76 ? 22.328 -3.656 6.043 1 95.25 76 GLU B C 1
ATOM 1663 O O . GLU B 1 76 ? 23.531 -3.553 5.797 1 95.25 76 GLU B O 1
ATOM 1668 N N . TYR B 1 77 ? 21.453 -2.68 5.84 1 94 77 TYR B N 1
ATOM 1669 C CA . TYR B 1 77 ? 21.875 -1.488 5.117 1 94 77 TYR B CA 1
ATOM 1670 C C . TYR B 1 77 ? 21.844 -0.26 6.02 1 94 77 TYR B C 1
ATOM 1672 O O . TYR B 1 77 ? 22.5 0.744 5.738 1 94 77 TYR B O 1
ATOM 1680 N N . GLY B 1 78 ? 21.031 -0.294 7.012 1 90.12 78 GLY B N 1
ATOM 1681 C CA . GLY B 1 78 ? 20.922 0.804 7.961 1 90.12 78 GLY B CA 1
ATOM 1682 C C . GLY B 1 78 ? 20.016 1.922 7.48 1 90.12 78 GLY B C 1
ATOM 1683 O O . GLY B 1 78 ? 19.594 1.935 6.316 1 90.12 78 GLY B O 1
ATOM 1684 N N . LYS B 1 79 ? 19.766 2.904 8.359 1 82.81 79 LYS B N 1
ATOM 1685 C CA . LYS B 1 79 ? 18.875 4.031 8.125 1 82.81 79 LYS B CA 1
ATOM 1686 C C . LYS B 1 79 ? 19.484 5.02 7.137 1 82.81 79 LYS B C 1
ATOM 1688 O O . LYS B 1 79 ? 18.781 5.645 6.348 1 82.81 79 LYS B O 1
ATOM 1693 N N . THR B 1 80 ? 20.719 5.125 7.219 1 83.12 80 THR B N 1
ATOM 1694 C CA . THR B 1 80 ? 21.469 6.066 6.391 1 83.12 80 THR B CA 1
ATOM 1695 C C . THR B 1 80 ? 22.203 5.34 5.273 1 83.12 80 THR B C 1
ATOM 1697 O O . THR B 1 80 ? 23.391 5.609 5.027 1 83.12 80 THR B O 1
ATOM 1700 N N . HIS B 1 81 ? 21.438 4.473 4.691 1 84.56 81 HIS B N 1
ATOM 1701 C CA . HIS B 1 81 ? 22.078 3.703 3.629 1 84.56 81 HIS B CA 1
ATOM 1702 C C . HIS B 1 81 ? 22.547 4.609 2.498 1 84.56 81 HIS B C 1
ATOM 1704 O O . HIS B 1 81 ? 22.047 5.727 2.346 1 84.56 81 HIS B O 1
ATOM 1710 N N . ASP B 1 82 ? 23.594 4.074 1.757 1 87.5 82 ASP B N 1
ATOM 1711 C CA . ASP B 1 82 ? 24.172 4.805 0.636 1 87.5 82 ASP B CA 1
ATOM 1712 C C . ASP B 1 82 ? 23.75 4.188 -0.698 1 87.5 82 ASP B C 1
ATOM 1714 O O . ASP B 1 82 ? 24.594 4.016 -1.594 1 87.5 82 ASP B O 1
ATOM 1718 N N . LEU B 1 83 ? 22.547 3.818 -0.799 1 90.94 83 LEU B N 1
ATOM 1719 C CA . LEU B 1 83 ? 22.031 3.217 -2.02 1 90.94 83 LEU B CA 1
ATOM 1720 C C . LEU B 1 83 ? 21.5 4.289 -2.973 1 90.94 83 LEU B C 1
ATOM 1722 O O . LEU B 1 83 ? 20.656 5.094 -2.6 1 90.94 83 LEU B O 1
ATOM 1726 N N . HIS B 1 84 ? 21.922 4.367 -4.188 1 85.81 84 HIS B N 1
ATOM 1727 C CA . HIS B 1 84 ? 21.578 5.504 -5.035 1 85.81 84 HIS B CA 1
ATOM 1728 C C . HIS B 1 84 ? 21.031 5.035 -6.383 1 85.81 84 HIS B C 1
ATOM 1730 O O . HIS B 1 84 ? 20.094 5.629 -6.922 1 85.81 84 HIS B O 1
ATOM 1736 N N . GLY B 1 85 ? 21.5 4.008 -6.977 1 89.88 85 GLY B N 1
ATOM 1737 C CA . GLY B 1 85 ? 21.094 3.629 -8.32 1 89.88 85 GLY B CA 1
ATOM 1738 C C . GLY B 1 85 ? 20.266 2.357 -8.367 1 89.88 85 GLY B C 1
ATOM 1739 O O . GLY B 1 85 ? 20.188 1.631 -7.371 1 89.88 85 GLY B O 1
ATOM 1740 N N . ASP B 1 86 ? 19.609 2.277 -9.547 1 94.94 86 ASP B N 1
ATOM 1741 C CA . ASP B 1 86 ? 18.766 1.108 -9.766 1 94.94 86 ASP B CA 1
ATOM 1742 C C . ASP B 1 86 ? 19.531 -0.184 -9.477 1 94.94 86 ASP B C 1
ATOM 1744 O O . ASP B 1 86 ? 18.969 -1.139 -8.945 1 94.94 86 ASP B O 1
ATOM 1748 N N . GLU B 1 87 ? 20.766 -0.171 -9.82 1 96.75 87 GLU B N 1
ATOM 1749 C CA . GLU B 1 87 ? 21.562 -1.377 -9.617 1 96.75 87 GLU B CA 1
ATOM 1750 C C . GLU B 1 87 ? 21.688 -1.707 -8.133 1 96.75 87 GLU B C 1
ATOM 1752 O O . GLU B 1 87 ? 21.641 -2.877 -7.746 1 96.75 87 GLU B O 1
ATOM 1757 N N . ASP B 1 88 ? 21.922 -0.731 -7.305 1 97.19 88 ASP B N 1
ATOM 1758 C CA . ASP B 1 88 ? 22 -0.935 -5.863 1 97.19 88 ASP B CA 1
ATOM 1759 C C . ASP B 1 88 ? 20.703 -1.498 -5.309 1 97.19 88 ASP B C 1
ATOM 1761 O O . ASP B 1 88 ? 20.703 -2.469 -4.547 1 97.19 88 ASP B O 1
ATOM 1765 N N . TRP B 1 89 ? 19.609 -0.933 -5.746 1 96.88 89 TRP B N 1
ATOM 1766 C CA . TRP B 1 89 ? 18.312 -1.348 -5.25 1 96.88 89 TRP B CA 1
ATOM 1767 C C . TRP B 1 89 ? 17.953 -2.746 -5.742 1 96.88 89 TRP B C 1
ATOM 1769 O O . TRP B 1 89 ? 17.344 -3.529 -5.02 1 96.88 89 TRP B O 1
ATOM 1779 N N . LEU B 1 90 ? 18.375 -2.998 -6.965 1 98.12 90 LEU B N 1
ATOM 1780 C CA . LEU B 1 90 ? 18.141 -4.336 -7.496 1 98.12 90 LEU B CA 1
ATOM 1781 C C . LEU B 1 90 ? 18.875 -5.387 -6.668 1 98.12 90 LEU B C 1
ATOM 1783 O O . LEU B 1 90 ? 18.328 -6.457 -6.395 1 98.12 90 LEU B O 1
ATOM 1787 N N . LYS B 1 91 ? 20.062 -5.098 -6.266 1 97.56 91 LYS B N 1
ATOM 1788 C CA . LYS B 1 91 ? 20.844 -6.016 -5.434 1 97.56 91 LYS B CA 1
ATOM 1789 C C . LYS B 1 91 ? 20.125 -6.281 -4.109 1 97.56 91 LYS B C 1
ATOM 1791 O O . LYS B 1 91 ? 20.125 -7.414 -3.615 1 97.56 91 LYS B O 1
ATOM 1796 N N . VAL B 1 92 ? 19.578 -5.293 -3.529 1 97.75 92 VAL B N 1
ATOM 1797 C CA . VAL B 1 92 ? 18.828 -5.441 -2.285 1 97.75 92 VAL B CA 1
ATOM 1798 C C . VAL B 1 92 ? 17.703 -6.453 -2.479 1 97.75 92 VAL B C 1
ATOM 1800 O O . VAL B 1 92 ? 17.547 -7.383 -1.68 1 97.75 92 VAL B O 1
ATOM 1803 N N . LEU B 1 93 ? 16.984 -6.293 -3.58 1 98.44 93 LEU B N 1
ATOM 1804 C CA . LEU B 1 93 ? 15.828 -7.141 -3.838 1 98.44 93 LEU B CA 1
ATOM 1805 C C . LEU B 1 93 ? 16.25 -8.578 -4.105 1 98.44 93 LEU B C 1
ATOM 1807 O O . LEU B 1 93 ? 15.609 -9.516 -3.645 1 98.44 93 LEU B O 1
ATOM 1811 N N . VAL B 1 94 ? 17.297 -8.742 -4.875 1 98.44 94 VAL B N 1
ATOM 1812 C CA . VAL B 1 94 ? 17.781 -10.078 -5.219 1 98.44 94 VAL B CA 1
ATOM 1813 C C . VAL B 1 94 ? 18.266 -10.797 -3.961 1 98.44 94 VAL B C 1
ATOM 1815 O O . VAL B 1 94 ? 17.969 -11.977 -3.76 1 98.44 94 VAL B O 1
ATOM 1818 N N . ASN B 1 95 ? 18.875 -10.094 -3.078 1 97.62 95 ASN B N 1
ATOM 1819 C CA . ASN B 1 95 ? 19.484 -10.695 -1.899 1 97.62 95 ASN B CA 1
ATOM 1820 C C . ASN B 1 95 ? 18.469 -10.867 -0.771 1 97.62 95 ASN B C 1
ATOM 1822 O O . ASN B 1 95 ? 18.594 -11.789 0.035 1 97.62 95 ASN B O 1
ATOM 1826 N N . ASN B 1 96 ? 17.5 -10 -0.695 1 97.81 96 ASN B N 1
ATOM 1827 C CA . ASN B 1 96 ? 16.516 -9.992 0.382 1 97.81 96 ASN B CA 1
ATOM 1828 C C . ASN B 1 96 ? 15.117 -9.664 -0.138 1 97.81 96 ASN B C 1
ATOM 1830 O O . ASN B 1 96 ? 14.547 -8.633 0.222 1 97.81 96 ASN B O 1
ATOM 1834 N N . PRO B 1 97 ? 14.555 -10.594 -0.855 1 98.62 97 PRO B N 1
ATOM 1835 C CA . PRO B 1 97 ? 13.266 -10.305 -1.491 1 98.62 97 PRO B CA 1
ATOM 1836 C C . PRO B 1 97 ? 12.148 -10.062 -0.478 1 98.62 97 PRO B C 1
ATOM 1838 O O . PRO B 1 97 ? 11.156 -9.406 -0.795 1 98.62 97 PRO B O 1
ATOM 1841 N N . LYS B 1 98 ? 12.32 -10.523 0.76 1 97.94 98 LYS B N 1
ATOM 1842 C CA . LYS B 1 98 ? 11.266 -10.391 1.763 1 97.94 98 LYS B CA 1
ATOM 1843 C C . LYS B 1 98 ? 11.078 -8.93 2.166 1 97.94 98 LYS B C 1
ATOM 1845 O O . LYS B 1 98 ? 10.102 -8.594 2.844 1 97.94 98 LYS B O 1
ATOM 1850 N N . VAL B 1 99 ? 11.961 -7.996 1.786 1 97.62 99 VAL B N 1
ATOM 1851 C CA . VAL B 1 99 ? 11.852 -6.59 2.152 1 97.62 99 VAL B CA 1
ATOM 1852 C C . VAL B 1 99 ? 10.875 -5.883 1.213 1 97.62 99 VAL B C 1
ATOM 1854 O O . VAL B 1 99 ? 10.602 -4.691 1.371 1 97.62 99 VAL B O 1
ATOM 1857 N N . VAL B 1 100 ? 10.336 -6.57 0.22 1 97.81 100 VAL B N 1
ATOM 1858 C CA . VAL B 1 100 ? 9.367 -5.988 -0.7 1 97.81 100 VAL B CA 1
ATOM 1859 C C . VAL B 1 100 ? 8.172 -5.449 0.082 1 97.81 100 VAL B C 1
ATOM 1861 O O . VAL B 1 100 ? 7.723 -6.066 1.051 1 97.81 100 VAL B O 1
ATOM 1864 N N . THR B 1 101 ? 7.562 -4.336 -0.357 1 94.38 101 THR B N 1
ATOM 1865 C CA . THR B 1 101 ? 6.527 -3.598 0.359 1 94.38 101 THR B CA 1
ATOM 1866 C C . THR B 1 101 ? 5.223 -4.387 0.388 1 94.38 101 THR B C 1
ATOM 1868 O O . THR B 1 101 ? 4.832 -4.914 1.432 1 94.38 101 THR B O 1
ATOM 1871 N N . GLN B 1 102 ? 4.539 -4.402 -0.717 1 96.06 102 GLN B N 1
ATOM 1872 C CA . GLN B 1 102 ? 3.246 -5.062 -0.842 1 96.06 102 GLN B CA 1
ATOM 1873 C C . GLN B 1 102 ? 3.334 -6.277 -1.758 1 96.06 102 GLN B C 1
ATOM 1875 O O . GLN B 1 102 ? 4.199 -6.34 -2.637 1 96.06 102 GLN B O 1
ATOM 1880 N N . PRO B 1 103 ? 2.426 -7.242 -1.48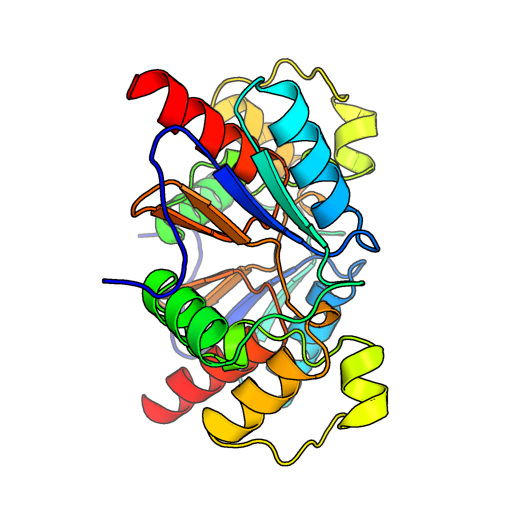4 1 97.88 103 PRO B N 1
ATOM 1881 C CA . PRO B 1 103 ? 2.363 -8.336 -2.453 1 97.88 103 PRO B CA 1
ATOM 1882 C C . PRO B 1 103 ? 2.129 -7.852 -3.881 1 97.88 103 PRO B C 1
ATOM 1884 O O . PRO B 1 103 ? 1.479 -6.824 -4.09 1 97.88 103 PRO B O 1
ATOM 1887 N N . ILE B 1 104 ? 2.67 -8.602 -4.793 1 98.25 104 ILE B N 1
ATOM 1888 C CA . ILE B 1 104 ? 2.512 -8.258 -6.203 1 98.25 104 ILE B CA 1
ATOM 1889 C C . ILE B 1 104 ? 1.764 -9.375 -6.926 1 98.25 104 ILE B C 1
ATOM 1891 O O . ILE B 1 104 ? 2.143 -10.539 -6.836 1 98.25 104 ILE B O 1
ATOM 1895 N N . LEU B 1 105 ? 0.705 -9.016 -7.641 1 97.25 105 LEU B N 1
ATOM 1896 C CA . LEU B 1 105 ? -0.078 -9.93 -8.469 1 97.25 105 LEU B CA 1
ATOM 1897 C C . LEU B 1 105 ? 0.207 -9.703 -9.945 1 97.25 105 LEU B C 1
ATOM 1899 O O . LEU B 1 105 ? 0.223 -8.562 -10.414 1 97.25 105 LEU B O 1
ATOM 1903 N N . VAL B 1 106 ? 0.448 -10.805 -10.656 1 96.38 106 VAL B N 1
ATOM 1904 C CA . VAL B 1 106 ? 0.637 -10.766 -12.102 1 96.38 106 VAL B CA 1
ATOM 1905 C C . VAL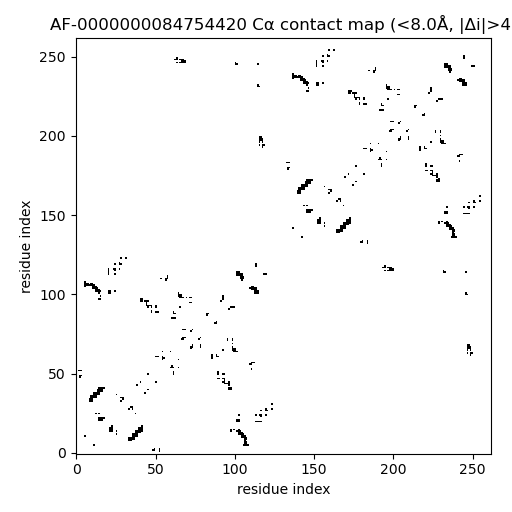 B 1 106 ? -0.419 -11.641 -12.781 1 96.38 106 VAL B C 1
ATOM 1907 O O . VAL B 1 106 ? -0.519 -12.836 -12.5 1 96.38 106 VAL B O 1
ATOM 1910 N N . ASN B 1 107 ? -1.22 -11.094 -13.555 1 94.75 107 ASN B N 1
ATOM 1911 C CA . ASN B 1 107 ? -2.217 -11.773 -14.375 1 94.75 107 ASN B CA 1
ATOM 1912 C C . ASN B 1 107 ? -2.184 -11.281 -15.812 1 94.75 107 ASN B C 1
ATOM 1914 O O . ASN B 1 107 ? -2.797 -10.266 -16.141 1 94.75 107 ASN B O 1
ATOM 1918 N N . GLY B 1 108 ? -1.547 -12.125 -16.703 1 91.94 108 GLY B N 1
ATOM 1919 C CA . GLY B 1 108 ? -1.315 -11.633 -18.047 1 91.94 108 GLY B CA 1
ATOM 1920 C C . GLY B 1 108 ? -0.542 -10.328 -18.094 1 91.94 108 GLY B C 1
ATOM 1921 O O . GLY B 1 108 ? 0.556 -10.234 -17.531 1 91.94 108 GLY B O 1
ATOM 1922 N N . ASP B 1 109 ? -1.141 -9.266 -18.609 1 91.69 109 ASP B N 1
ATOM 1923 C CA . ASP B 1 109 ? -0.468 -7.973 -18.75 1 91.69 109 ASP B CA 1
ATOM 1924 C C . ASP B 1 109 ? -0.722 -7.094 -17.531 1 91.69 109 ASP B C 1
ATOM 1926 O O . ASP B 1 109 ? -0.078 -6.055 -17.359 1 91.69 109 ASP B O 1
ATOM 1930 N N . LYS B 1 110 ? -1.539 -7.551 -16.703 1 93.44 110 LYS B N 1
ATOM 1931 C CA . LYS B 1 110 ? -1.892 -6.75 -15.539 1 93.44 110 LYS B CA 1
ATOM 1932 C C . LYS B 1 110 ? -1.007 -7.102 -14.344 1 93.44 110 LYS B C 1
ATOM 1934 O O . LYS B 1 110 ? -0.862 -8.273 -13.992 1 93.44 110 LYS B O 1
ATOM 1939 N N . VAL B 1 111 ? -0.345 -6.086 -13.828 1 96.25 111 VAL B N 1
ATOM 1940 C CA . VAL B 1 111 ? 0.48 -6.215 -12.633 1 96.25 111 VAL B CA 1
ATOM 1941 C C . VAL B 1 111 ? 0.065 -5.168 -11.602 1 96.25 111 VAL B C 1
ATOM 1943 O O . VAL B 1 111 ? 0.008 -3.973 -11.906 1 96.25 111 VAL B O 1
ATOM 1946 N N . ILE B 1 112 ? -0.322 -5.613 -10.344 1 96.06 112 ILE B N 1
ATOM 1947 C CA . ILE B 1 112 ? -0.757 -4.676 -9.312 1 96.06 112 ILE B CA 1
ATOM 1948 C C . ILE B 1 112 ? -0.155 -5.074 -7.965 1 96.06 112 ILE B C 1
ATOM 1950 O O . ILE B 1 112 ? 0.21 -6.234 -7.758 1 96.06 112 ILE B O 1
ATOM 1954 N N . GLN B 1 113 ? 0.044 -4.113 -7.09 1 96.69 113 GLN B N 1
ATOM 1955 C CA . GLN B 1 113 ? 0.37 -4.395 -5.695 1 96.69 113 GLN B CA 1
ATOM 1956 C C . GLN B 1 113 ? -0.886 -4.406 -4.828 1 96.69 113 GLN B C 1
ATOM 1958 O O . GLN B 1 113 ? -1.826 -3.648 -5.078 1 96.69 113 GLN B O 1
ATOM 1963 N N . ILE B 1 114 ? -0.851 -5.234 -3.836 1 96.56 114 ILE B N 1
ATOM 1964 C CA . ILE B 1 114 ? -2 -5.445 -2.965 1 96.56 114 ILE B CA 1
ATOM 1965 C C . ILE B 1 114 ? -1.73 -4.832 -1.593 1 96.56 114 ILE B C 1
ATOM 1967 O O . ILE B 1 114 ? -0.864 -5.305 -0.853 1 96.56 114 ILE B O 1
ATOM 1971 N N . ASP B 1 115 ? -2.48 -3.791 -1.316 1 92.06 115 ASP B N 1
ATOM 1972 C CA . ASP B 1 115 ? -2.256 -3.104 -0.049 1 92.06 115 ASP B CA 1
ATOM 1973 C C . ASP B 1 115 ? -3.303 -3.504 0.988 1 92.06 115 ASP B C 1
ATOM 1975 O O . ASP B 1 115 ? -3.104 -3.307 2.188 1 92.06 115 ASP B O 1
ATOM 1979 N N . THR B 1 116 ? -4.434 -4.07 0.463 1 89.12 116 THR B N 1
ATOM 1980 C CA . THR B 1 116 ? -5.492 -4.523 1.356 1 89.12 116 THR B CA 1
ATOM 1981 C C . THR B 1 116 ? -6.258 -5.691 0.737 1 89.12 116 THR B C 1
ATOM 1983 O O . THR B 1 116 ? -6.219 -5.891 -0.479 1 89.12 116 THR B O 1
ATOM 1986 N N . PRO B 1 117 ? -6.984 -6.387 1.59 1 87.81 117 PRO B N 1
ATOM 1987 C CA . PRO B 1 117 ? -7.828 -7.465 1.07 1 87.81 117 PRO B CA 1
ATOM 1988 C C . PRO B 1 117 ? -8.883 -6.965 0.086 1 87.81 117 PRO B C 1
ATOM 1990 O O . PRO B 1 117 ? -9.203 -7.66 -0.882 1 87.81 117 PRO B O 1
ATOM 1993 N N . SER B 1 118 ? -9.375 -5.82 0.294 1 89.44 118 SER B N 1
ATOM 1994 C CA . SER B 1 118 ? -10.383 -5.273 -0.606 1 89.44 118 SER B CA 1
ATOM 1995 C C . SER B 1 118 ? -9.836 -5.117 -2.021 1 89.44 118 SER B C 1
ATOM 1997 O O . SER B 1 118 ? -10.57 -5.289 -2.998 1 89.44 118 SER B O 1
ATOM 1999 N N . ARG B 1 119 ? -8.602 -4.805 -2.115 1 93.5 119 ARG B N 1
ATOM 2000 C CA . ARG B 1 119 ? -7.98 -4.641 -3.426 1 93.5 119 ARG B CA 1
ATOM 2001 C C . ARG B 1 119 ? -7.91 -5.969 -4.172 1 93.5 119 ARG B C 1
ATOM 2003 O O . ARG B 1 119 ? -8.133 -6.023 -5.383 1 93.5 119 ARG B O 1
ATOM 2010 N N . VAL B 1 120 ? -7.523 -7.035 -3.482 1 93.5 120 VAL B N 1
ATOM 2011 C CA . VAL B 1 120 ? -7.465 -8.352 -4.113 1 93.5 120 VAL B CA 1
ATOM 2012 C C . VAL B 1 120 ? -8.867 -8.773 -4.555 1 93.5 120 VAL B C 1
ATOM 2014 O O . VAL B 1 120 ? -9.039 -9.328 -5.641 1 93.5 120 VAL B O 1
ATOM 2017 N N . MET B 1 121 ? -9.828 -8.461 -3.727 1 89.88 121 MET B N 1
ATOM 2018 C CA . MET B 1 121 ? -11.211 -8.789 -4.074 1 89.88 121 MET B CA 1
ATOM 2019 C C . MET B 1 121 ? -11.648 -8.047 -5.332 1 89.88 121 MET B C 1
ATOM 2021 O O . MET B 1 121 ? -12.281 -8.633 -6.215 1 89.88 121 MET B O 1
ATOM 2025 N N . SER B 1 122 ? -11.336 -6.766 -5.34 1 91.38 122 SER B N 1
ATOM 2026 C CA . SER B 1 122 ? -11.664 -5.973 -6.52 1 91.38 122 SER B CA 1
ATOM 2027 C C . SER B 1 122 ? -10.984 -6.535 -7.766 1 91.38 122 SER B C 1
ATOM 2029 O O . SER B 1 122 ? -11.594 -6.586 -8.836 1 91.38 122 SER B O 1
ATOM 2031 N N . PHE B 1 123 ? -9.789 -6.902 -7.668 1 92.81 123 PHE B N 1
ATOM 2032 C CA . PHE B 1 123 ? -9.031 -7.504 -8.758 1 92.81 123 PHE B CA 1
ATOM 2033 C C . PHE B 1 123 ? -9.727 -8.766 -9.266 1 92.81 123 PHE B C 1
ATOM 2035 O O . PHE B 1 123 ? -9.898 -8.945 -10.477 1 92.81 123 PHE B O 1
ATOM 2042 N N . LEU B 1 124 ? -10.18 -9.633 -8.359 1 91.44 124 LEU B N 1
ATOM 2043 C CA . LEU B 1 124 ? -10.82 -10.898 -8.703 1 91.44 124 LEU B CA 1
ATOM 2044 C C . LEU B 1 124 ? -12.172 -10.664 -9.359 1 91.44 124 LEU B C 1
ATOM 2046 O O . LEU B 1 124 ? -12.539 -11.383 -10.297 1 91.44 124 LEU B O 1
ATOM 2050 N N . GLU B 1 125 ? -12.844 -9.648 -8.859 1 87 125 GLU B N 1
ATOM 2051 C CA . GLU B 1 125 ? -14.141 -9.305 -9.438 1 87 125 GLU B CA 1
ATOM 2052 C C . GLU B 1 125 ? -13.984 -8.812 -10.875 1 87 125 GLU B C 1
ATOM 2054 O O . GLU B 1 125 ? -14.797 -9.148 -11.742 1 87 125 GLU B O 1
ATOM 2059 N N . GLU B 1 126 ? -12.984 -8.008 -11.094 1 84.5 126 GLU B N 1
ATOM 2060 C CA . GLU B 1 126 ? -12.719 -7.488 -12.43 1 84.5 126 GLU B CA 1
ATOM 2061 C C . GLU B 1 126 ? -12.359 -8.609 -13.398 1 84.5 126 GLU B C 1
ATOM 2063 O O . GLU B 1 126 ? -12.727 -8.562 -14.578 1 84.5 126 GLU B O 1
ATOM 2068 N N . GLU B 1 127 ? -11.68 -9.617 -12.938 1 82.38 127 GLU B N 1
ATOM 2069 C CA . GLU B 1 127 ? -11.242 -10.742 -13.773 1 82.38 127 GLU B CA 1
ATOM 2070 C C . GLU B 1 127 ? -12.406 -11.68 -14.078 1 82.38 127 GLU B C 1
ATOM 2072 O O . GLU B 1 127 ? -12.43 -12.328 -15.125 1 82.38 127 GLU B O 1
ATOM 2077 N N . GLU B 1 128 ? -13.344 -11.82 -13.148 1 79.06 128 GLU B N 1
ATOM 2078 C CA . GLU B 1 128 ? -14.531 -12.641 -13.383 1 79.06 128 GLU B CA 1
ATOM 2079 C C . GLU B 1 128 ? -15.438 -12.008 -14.43 1 79.06 128 GLU B C 1
ATOM 2081 O O . GLU B 1 128 ? -16.047 -12.719 -15.234 1 79.06 128 GLU B O 1
ATOM 2086 N N . ASP B 1 129 ? -15.492 -10.711 -14.438 1 74.25 129 ASP B N 1
ATOM 2087 C CA . ASP B 1 129 ? -16.344 -9.992 -15.383 1 74.25 129 ASP B CA 1
ATOM 2088 C C . ASP B 1 129 ? -15.789 -10.102 -16.797 1 74.25 129 ASP B C 1
ATOM 2090 O O . ASP B 1 129 ? -16.547 -9.984 -17.781 1 74.25 129 ASP B O 1
ATOM 2094 N N . GLN B 1 130 ? -14.508 -10.227 -16.953 1 68.31 130 GLN B N 1
ATOM 2095 C CA . GLN B 1 130 ? -13.875 -10.32 -18.266 1 68.31 130 GLN B CA 1
ATOM 2096 C C . GLN B 1 130 ? -13.992 -11.734 -18.844 1 68.31 130 GLN B C 1
ATOM 2098 O O . GLN B 1 130 ? -13.867 -11.938 -20.047 1 68.31 130 GLN B O 1
ATOM 2103 N N . ASN B 1 131 ? -14.164 -12.688 -17.984 1 59.03 131 ASN B N 1
ATOM 2104 C CA . ASN B 1 131 ? -14.375 -14.055 -18.453 1 59.03 131 ASN B CA 1
ATOM 2105 C C . ASN B 1 131 ? -15.852 -14.328 -18.734 1 59.03 131 ASN B C 1
ATOM 2107 O O . ASN B 1 131 ? -16.719 -13.844 -18.016 1 59.03 131 ASN B O 1
#

Solvent-accessible surface area (backbone atoms only — not comparable to full-atom values): 14550 Å² total; per-residue (Å²): 130,74,86,59,88,65,43,81,76,33,37,36,35,43,25,30,72,88,35,70,67,29,43,49,50,51,51,55,48,59,70,67,70,54,49,70,50,75,42,48,22,69,80,42,76,52,54,58,67,44,52,51,49,52,24,58,64,58,69,45,62,62,59,61,44,34,23,62,76,32,68,70,40,30,74,74,54,36,89,78,49,91,71,82,46,69,66,51,44,40,50,48,40,37,76,43,36,50,37,45,58,54,30,36,41,38,44,45,91,48,47,48,71,43,85,35,62,42,44,54,50,52,52,53,53,56,53,52,69,75,96,130,74,87,62,90,63,43,80,77,34,37,37,36,44,27,30,72,90,34,70,66,28,42,49,48,52,51,56,48,60,71,68,70,54,49,71,51,73,43,46,23,70,80,41,77,52,54,57,66,45,52,51,49,51,25,58,64,57,72,44,62,62,58,62,44,36,24,61,76,33,67,69,39,32,73,74,54,37,90,80,50,90,73,83,47,70,66,50,43,40,50,50,41,37,76,42,36,50,35,46,58,55,29,36,41,38,42,45,91,47,48,50,70,41,84,35,61,41,45,52,50,50,52,52,53,56,54,54,70,73,98